Protein AF-0000000071113036 (afdb_homodimer)

InterPro domains:
  IPR012674 Calycin [G3DSA:2.40.128.20] (1-125)
  IPR012674 Calycin [SSF50814] (1-124)
  IPR015231 Protein of unknown function DUF1934 [PF09148] (3-122)

Nearest PDB structures (foldseek):
  1r0u-assembly1_A  TM=8.421E-01  e=6.889E-07  Bacillus subtilis
  5eo2-assembly2_C  TM=5.939E-01  e=3.976E-01  Staphylococcus aureus subsp. aureus Mu50
  4zrb-assembly1_D  TM=5.556E-01  e=7.798E-01  Streptococcus pneumoniae TIGR4
  1tbu-assembly1_D  TM=5.451E-01  e=1.180E+00  Saccharomyces cerevisiae
  5t06-assembly1_C  TM=5.383E-01  e=3.000E+00  Escherichia coli O157:H7

Radius of gyration: 19.65 Å; Cα contacts (8 Å, |Δi|>4): 678; chains: 2; bounding box: 31×57×41 Å

Structure (mmCIF, N/CA/C/O backbone):
data_AF-0000000071113036-model_v1
#
loop_
_entity.id
_entity.type
_entity.pdbx_description
1 polymer 'DUF1934 domain-containing protein'
#
loop_
_atom_site.group_PDB
_atom_site.id
_atom_site.type_symbol
_atom_site.label_atom_id
_atom_site.label_alt_id
_atom_site.label_comp_id
_atom_site.label_asym_id
_atom_site.label_entity_id
_atom_site.label_seq_id
_atom_site.pdbx_PDB_ins_code
_atom_site.Cartn_x
_atom_site.Cartn_y
_atom_site.Cartn_z
_atom_site.occupancy
_atom_site.B_iso_or_equiv
_atom_site.auth_seq_id
_atom_site.auth_comp_id
_atom_site.auth_asym_id
_atom_site.auth_atom_id
_atom_site.pdbx_PDB_model_num
ATOM 1 N N . MET A 1 1 ? -12.711 15.484 21.688 1 96.69 1 MET A N 1
ATOM 2 C CA . MET A 1 1 ? -12.695 16.219 20.438 1 96.69 1 MET A CA 1
ATOM 3 C C . MET A 1 1 ? -12.789 15.258 19.25 1 96.69 1 MET A C 1
ATOM 5 O O . MET A 1 1 ? -12.617 14.047 19.406 1 96.69 1 MET A O 1
ATOM 9 N N . LYS A 1 2 ? -13.164 15.906 18.031 1 98.38 2 LYS A N 1
ATOM 10 C CA . LYS A 1 2 ? -13.289 15.07 16.844 1 98.38 2 LYS A CA 1
ATOM 11 C C . LYS A 1 2 ? -12.383 15.57 15.719 1 98.38 2 LYS A C 1
ATOM 13 O O . LYS A 1 2 ? -12.039 16.75 15.672 1 98.38 2 LYS A O 1
ATOM 18 N N . ILE A 1 3 ? -11.93 14.664 14.93 1 98.5 3 ILE A N 1
ATOM 19 C CA . ILE A 1 3 ? -11.188 14.984 13.719 1 98.5 3 ILE A CA 1
ATOM 20 C C . ILE A 1 3 ? -12 14.57 12.492 1 98.5 3 ILE A C 1
ATOM 22 O O . ILE A 1 3 ? -12.547 13.469 12.445 1 98.5 3 ILE A O 1
ATOM 26 N N . ARG A 1 4 ? -12.086 15.523 11.586 1 98.19 4 ARG A N 1
ATOM 27 C CA . ARG A 1 4 ? -12.727 15.25 10.305 1 98.19 4 ARG A CA 1
ATOM 28 C C . ARG A 1 4 ? -11.711 15.297 9.164 1 98.19 4 ARG A C 1
ATOM 30 O O . ARG A 1 4 ? -10.984 16.281 9.023 1 98.19 4 ARG A O 1
ATOM 37 N N . MET A 1 5 ? -11.625 14.25 8.398 1 97.56 5 MET A N 1
ATOM 38 C CA . MET A 1 5 ? -10.758 14.164 7.223 1 97.56 5 MET A CA 1
ATOM 39 C C . MET A 1 5 ? -11.586 14.008 5.949 1 97.56 5 MET A C 1
ATOM 41 O O . MET A 1 5 ? -12.25 12.992 5.754 1 97.56 5 MET A O 1
ATOM 45 N N . ARG A 1 6 ? -11.484 14.977 5.082 1 97.12 6 ARG A N 1
ATOM 46 C CA . ARG A 1 6 ? -12.148 14.945 3.787 1 97.12 6 ARG A CA 1
ATOM 47 C C . ARG A 1 6 ? -11.141 14.867 2.65 1 97.12 6 ARG A C 1
ATOM 49 O O . ARG A 1 6 ? -10.383 15.812 2.414 1 97.12 6 ARG A O 1
ATOM 56 N N . ASN A 1 7 ? -11.148 13.727 2.027 1 95.88 7 ASN A N 1
ATOM 57 C CA . ASN A 1 7 ? -10.195 13.492 0.944 1 95.88 7 ASN A CA 1
ATOM 58 C C . ASN A 1 7 ? -10.898 13.391 -0.406 1 95.88 7 ASN A C 1
ATOM 60 O O . ASN A 1 7 ? -11.734 12.516 -0.611 1 95.88 7 ASN A O 1
ATOM 64 N N . THR A 1 8 ? -10.664 14.344 -1.271 1 94.94 8 THR A N 1
ATOM 65 C CA . THR A 1 8 ? -11.141 14.281 -2.648 1 94.94 8 THR A CA 1
ATOM 66 C C . THR A 1 8 ? -10.086 13.664 -3.559 1 94.94 8 THR A C 1
ATOM 68 O O . THR A 1 8 ? -8.961 14.164 -3.648 1 94.94 8 THR A O 1
ATOM 71 N N . ILE A 1 9 ? -10.43 12.586 -4.117 1 91.19 9 ILE A N 1
ATOM 72 C CA . ILE A 1 9 ? -9.5 11.82 -4.949 1 91.19 9 ILE A CA 1
ATOM 73 C C . ILE A 1 9 ? -9.914 11.93 -6.414 1 91.19 9 ILE A C 1
ATOM 75 O O . ILE A 1 9 ? -11.055 11.609 -6.773 1 91.19 9 ILE A O 1
ATOM 79 N N . GLN A 1 10 ? -9.055 12.422 -7.199 1 87.62 10 GLN A N 1
ATOM 80 C CA . GLN A 1 10 ? -9.305 12.523 -8.633 1 87.62 10 GLN A CA 1
ATOM 81 C C . GLN A 1 10 ? -8.438 11.539 -9.414 1 87.62 10 GLN A C 1
ATOM 83 O O . GLN A 1 10 ? -7.207 11.586 -9.336 1 87.62 10 GLN A O 1
ATOM 88 N N . PHE A 1 11 ? -9.211 10.656 -10.07 1 78.62 11 PHE A N 1
ATOM 89 C CA . PHE A 1 11 ? -8.594 9.75 -11.031 1 78.62 11 PHE A CA 1
ATOM 90 C C . PHE A 1 11 ? -9.016 10.094 -12.453 1 78.62 11 PHE A C 1
ATOM 92 O O . PHE A 1 11 ? -10.141 9.789 -12.859 1 78.62 11 PHE A O 1
ATOM 99 N N . ASP A 1 12 ? -8.164 10.773 -13.195 1 76.62 12 ASP A N 1
ATOM 100 C CA . ASP A 1 12 ? -8.562 11.211 -14.523 1 76.62 12 ASP A CA 1
ATOM 101 C C . ASP A 1 12 ? -9.898 11.953 -14.484 1 76.62 12 ASP A C 1
ATOM 103 O O . ASP A 1 12 ? -9.992 13.047 -13.914 1 76.62 12 ASP A O 1
ATOM 107 N N . GLU A 1 13 ? -11.055 11.125 -14.984 1 77.62 13 GLU A N 1
ATOM 108 C CA . GLU A 1 13 ? -12.328 11.82 -15.078 1 77.62 13 GLU A CA 1
ATOM 109 C C . GLU A 1 13 ? -13.227 11.5 -13.891 1 77.62 13 GLU A C 1
ATOM 111 O O . GLU A 1 13 ? -14.32 12.062 -13.758 1 77.62 13 GLU A O 1
ATOM 116 N N . GLN A 1 14 ? -12.727 10.656 -13.086 1 80.19 14 GLN A N 1
ATOM 117 C CA . GLN A 1 14 ? -13.562 10.242 -11.969 1 80.19 14 GLN A CA 1
ATOM 118 C C . GLN A 1 14 ? -13.141 10.945 -10.68 1 80.19 14 GLN A C 1
ATOM 120 O O . GLN A 1 14 ? -11.945 11.125 -10.422 1 80.19 14 GLN A O 1
ATOM 125 N N . LEU A 1 15 ? -14.219 11.367 -9.914 1 88 15 LEU A N 1
ATOM 126 C CA . LEU A 1 15 ? -14.008 12.023 -8.625 1 88 15 LEU A CA 1
ATOM 127 C C . LEU A 1 15 ? -14.633 11.219 -7.492 1 88 15 LEU A C 1
ATOM 129 O O . LEU A 1 15 ? -15.773 10.766 -7.605 1 88 15 LEU A O 1
ATOM 133 N N . GLU A 1 16 ? -13.789 10.891 -6.547 1 87.31 16 GLU A N 1
ATOM 134 C CA . GLU A 1 16 ? -14.258 10.227 -5.332 1 87.31 16 GLU A CA 1
ATOM 135 C C . GLU A 1 16 ? -13.969 11.078 -4.094 1 87.31 16 GLU A C 1
ATOM 137 O O . GLU A 1 16 ? -12.914 11.703 -3.994 1 87.31 16 GLU A O 1
ATOM 142 N N . VAL A 1 17 ? -15.023 11.141 -3.211 1 92.88 17 VAL A N 1
ATOM 143 C CA . VAL A 1 17 ? -14.812 11.875 -1.971 1 92.88 17 VAL A CA 1
ATOM 144 C C . VAL A 1 17 ? -14.953 10.93 -0.778 1 92.88 17 VAL A C 1
ATOM 146 O O . VAL A 1 17 ? -15.953 10.219 -0.654 1 92.88 17 VAL A O 1
ATOM 149 N N . ILE A 1 18 ? -13.922 10.906 0.043 1 92.25 18 ILE A N 1
ATOM 150 C CA . ILE A 1 18 ? -13.938 10.141 1.283 1 92.25 18 ILE A CA 1
ATOM 151 C C . ILE A 1 18 ? -14.023 11.086 2.477 1 92.25 18 ILE A C 1
ATOM 153 O O . ILE A 1 18 ? -13.195 11.984 2.625 1 92.25 18 ILE A O 1
ATOM 157 N N . ASP A 1 19 ? -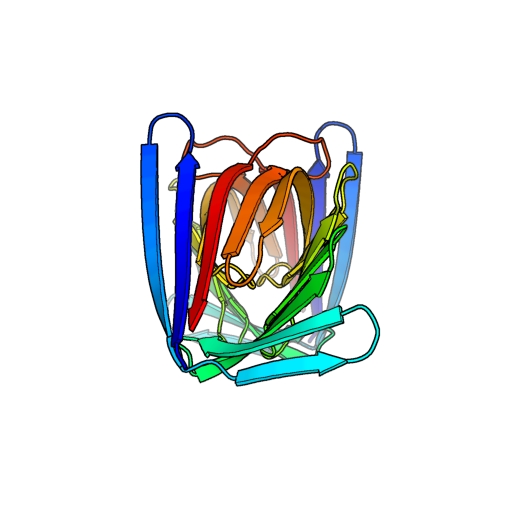15.086 10.914 3.209 1 95.56 19 ASP A N 1
ATOM 158 C CA . ASP A 1 19 ? -15.336 11.75 4.379 1 95.56 19 ASP A CA 1
ATOM 159 C C . ASP A 1 19 ? -15.375 10.906 5.656 1 95.56 19 ASP A C 1
ATOM 161 O O . ASP A 1 19 ? -16.266 10.07 5.816 1 95.56 19 ASP A O 1
ATOM 165 N N . GLN A 1 20 ? -14.391 11.18 6.598 1 96 20 GLN A N 1
ATOM 166 C CA . GLN A 1 20 ? -14.258 10.359 7.797 1 96 20 GLN A CA 1
ATOM 167 C C . GLN A 1 20 ? -14.242 11.219 9.055 1 96 20 GLN A C 1
ATOM 169 O O . GLN A 1 20 ? -13.672 12.312 9.055 1 96 20 GLN A O 1
ATOM 174 N N . LEU A 1 21 ? -14.859 10.711 10.125 1 97.88 21 LEU A N 1
ATOM 175 C CA . LEU A 1 21 ? -14.953 11.398 11.406 1 97.88 21 LEU A CA 1
ATOM 176 C C . LEU A 1 21 ? -14.562 10.477 12.555 1 97.88 21 LEU A C 1
ATOM 178 O O . LEU A 1 21 ? -15.07 9.359 12.656 1 97.88 21 LEU A O 1
ATOM 182 N N . TYR A 1 22 ? -13.609 10.953 13.398 1 98 22 TYR A N 1
ATOM 183 C CA . TYR A 1 22 ? -13.141 10.141 14.516 1 98 22 TYR A CA 1
ATOM 184 C C . TYR A 1 22 ? -12.969 10.992 15.773 1 98 22 TYR A C 1
ATOM 186 O O . TYR A 1 22 ? -12.836 12.211 15.695 1 98 22 TYR A O 1
ATOM 194 N N . ASP A 1 23 ? -13 10.266 16.938 1 98.69 23 ASP A N 1
ATOM 195 C CA . ASP A 1 23 ? -12.469 10.914 18.125 1 98.69 23 ASP A CA 1
ATOM 196 C C . ASP A 1 23 ? -10.969 11.172 18 1 98.69 23 ASP A C 1
ATOM 198 O O . ASP A 1 23 ? -10.242 10.352 17.422 1 98.69 23 ASP A O 1
ATOM 202 N N . VAL A 1 24 ? -10.516 12.359 18.562 1 98.69 24 VAL A N 1
ATOM 203 C CA . VAL A 1 24 ? -9.102 12.672 18.375 1 98.69 24 VAL A CA 1
ATOM 204 C C . VAL A 1 24 ? -8.523 13.25 19.656 1 98.69 24 VAL A C 1
ATOM 206 O O . VAL A 1 24 ? -9.219 13.961 20.391 1 98.69 24 VAL A O 1
ATOM 209 N N . GLU A 1 25 ? -7.328 12.875 19.906 1 98.56 25 GLU A N 1
ATOM 210 C CA . GLU A 1 25 ? -6.5 13.523 20.922 1 98.56 25 GLU A CA 1
ATOM 211 C C . GLU A 1 25 ? -5.504 14.492 20.281 1 98.56 25 GLU A C 1
ATOM 213 O O . GLU A 1 25 ? -4.859 14.164 19.297 1 98.56 25 GLU A O 1
ATOM 218 N N . VAL A 1 26 ? -5.426 15.641 20.922 1 97.81 26 VAL A N 1
ATOM 219 C CA . VAL A 1 26 ? -4.535 16.672 20.406 1 97.81 26 VAL A CA 1
ATOM 220 C C . VAL A 1 26 ? -3.395 16.906 21.391 1 97.81 26 VAL A C 1
ATOM 222 O O . VAL A 1 26 ? -3.627 17.031 22.594 1 97.81 26 VAL A O 1
ATOM 225 N N . HIS A 1 27 ? -2.209 16.891 20.844 1 97.56 27 HIS A N 1
ATOM 226 C CA . HIS A 1 27 ? -1.025 17.156 21.656 1 97.56 27 HIS A CA 1
ATOM 227 C C . HIS A 1 27 ? -0.097 18.156 20.969 1 97.56 27 HIS A C 1
ATOM 229 O O . HIS A 1 27 ? -0.068 18.234 19.734 1 97.56 27 HIS A O 1
ATOM 235 N N . GLU A 1 28 ? 0.546 18.891 21.781 1 95.31 28 GLU A N 1
ATOM 236 C CA . GLU A 1 28 ? 1.621 19.766 21.297 1 95.31 28 GLU A CA 1
ATOM 237 C C . GLU A 1 28 ? 2.951 19.406 21.953 1 95.31 28 GLU A C 1
ATOM 239 O O . GLU A 1 28 ? 3.016 19.203 23.172 1 95.31 28 GLU A O 1
ATOM 244 N N . LYS A 1 29 ? 3.92 19.125 21.125 1 94.56 29 LYS A N 1
ATOM 245 C CA . LYS A 1 29 ? 5.258 18.812 21.609 1 94.56 29 LYS A CA 1
ATOM 246 C C . LYS A 1 29 ? 6.328 19.5 20.781 1 94.56 29 LYS A C 1
ATOM 248 O O . LYS A 1 29 ? 6.531 19.156 19.609 1 94.56 29 LYS A O 1
ATOM 253 N N . GLY A 1 30 ? 7.078 20.422 21.406 1 92.88 30 GLY A N 1
ATOM 254 C CA . GLY A 1 30 ? 8.039 21.203 20.641 1 92.88 30 GLY A CA 1
ATOM 255 C C . GLY A 1 30 ? 7.406 22.016 19.531 1 92.88 30 GLY A C 1
ATOM 256 O O . GLY A 1 30 ? 6.457 22.766 19.781 1 92.88 30 GLY A O 1
ATOM 257 N N . ASP A 1 31 ? 7.969 21.906 18.359 1 93.69 31 ASP A N 1
ATOM 258 C CA . ASP A 1 31 ? 7.492 22.688 17.203 1 93.69 31 ASP A CA 1
ATOM 259 C C . ASP A 1 31 ? 6.453 21.906 16.406 1 93.69 31 ASP A C 1
ATOM 261 O O . ASP A 1 31 ? 6.055 22.312 15.32 1 93.69 31 ASP A O 1
ATOM 265 N N . TYR A 1 32 ? 6.031 20.797 17.078 1 96.44 32 TYR A N 1
ATOM 266 C CA . TYR A 1 32 ? 5.105 19.953 16.328 1 96.44 32 TYR A CA 1
ATOM 267 C C . TYR A 1 32 ? 3.766 19.844 17.031 1 96.44 32 TYR A C 1
ATOM 269 O O . TYR A 1 32 ? 3.707 19.875 18.266 1 96.44 32 TYR A O 1
ATOM 277 N 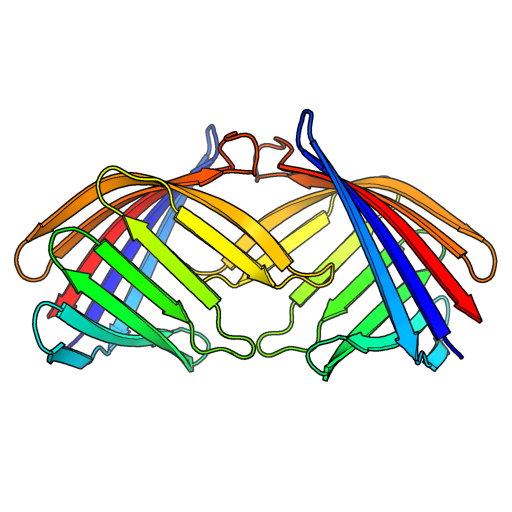N . SER A 1 33 ? 2.709 19.781 16.281 1 97.81 33 SER A N 1
ATOM 278 C CA . SER A 1 33 ? 1.392 19.359 16.75 1 97.81 33 SER A CA 1
ATOM 279 C C . SER A 1 33 ? 1.128 17.891 16.375 1 97.81 33 SER A C 1
ATOM 281 O O . SER A 1 33 ? 1.585 17.422 15.336 1 97.81 33 SER A O 1
ATOM 283 N N . TYR A 1 34 ? 0.36 17.266 17.266 1 98.44 34 TYR A N 1
ATOM 284 C CA . TYR A 1 34 ? 0.041 15.852 17.062 1 98.44 34 TYR A CA 1
ATOM 285 C C . TYR A 1 34 ? -1.463 15.617 17.156 1 98.44 34 TYR A C 1
ATOM 287 O O . TYR A 1 34 ? -2.121 16.109 18.078 1 98.44 34 TYR A O 1
ATOM 295 N N . LEU A 1 35 ? -1.956 15.023 16.188 1 98.56 35 LEU A N 1
ATOM 296 C CA . LEU A 1 35 ? -3.318 14.5 16.203 1 98.56 35 LEU A CA 1
ATOM 297 C C . LEU A 1 35 ? -3.318 12.977 16.25 1 98.56 35 LEU A C 1
ATOM 299 O O . LEU A 1 35 ? -2.789 12.328 15.344 1 98.56 35 LEU A O 1
ATOM 303 N N . LEU A 1 36 ? -3.84 12.398 17.312 1 98.62 36 LEU A N 1
ATOM 304 C CA . LEU A 1 36 ? -3.891 10.945 17.5 1 98.62 36 LEU A CA 1
ATOM 305 C C . LEU A 1 36 ? -5.328 10.445 17.453 1 98.62 36 LEU A C 1
ATOM 307 O O . LEU A 1 36 ? -6.199 10.977 18.141 1 98.62 36 LEU A O 1
ATOM 311 N N . PHE A 1 37 ? -5.594 9.523 16.609 1 98.44 37 PHE A N 1
ATOM 312 C CA . PHE A 1 37 ? -6.922 8.93 16.516 1 98.44 37 PHE A CA 1
ATOM 313 C C . PHE A 1 37 ? -6.84 7.469 16.109 1 98.44 37 PHE A C 1
ATOM 315 O O . PHE A 1 37 ? -5.77 6.98 15.734 1 98.44 37 PHE A O 1
ATOM 322 N N . TYR A 1 38 ? -7.973 6.754 16.25 1 97.75 38 TYR A N 1
ATOM 323 C CA . TYR A 1 38 ? -8.07 5.371 15.797 1 97.75 38 TYR A CA 1
ATOM 324 C C . TYR A 1 38 ? -8.984 5.258 14.578 1 97.75 38 TYR A C 1
ATOM 326 O O . TYR A 1 38 ? -10.109 5.762 14.594 1 97.75 38 TYR A O 1
ATOM 334 N N . ASN A 1 39 ? -8.383 4.664 13.523 1 95.25 39 ASN A N 1
ATOM 335 C CA . ASN A 1 39 ? -9.164 4.582 12.297 1 95.25 39 ASN A CA 1
ATOM 336 C C . ASN A 1 39 ? -10.258 3.52 12.398 1 95.25 39 ASN A C 1
ATOM 338 O O . ASN A 1 39 ? -10.508 2.982 13.484 1 95.25 39 ASN A O 1
ATOM 342 N N . GLU A 1 40 ? -10.945 3.291 11.227 1 91.38 40 GLU A N 1
ATOM 343 C CA . GLU A 1 40 ? -12.078 2.369 11.18 1 91.38 40 GLU A CA 1
ATOM 344 C C . GLU A 1 40 ? -11.656 0.96 11.586 1 91.38 40 GLU A C 1
ATOM 346 O O . GLU A 1 40 ? -12.453 0.207 12.148 1 91.38 40 GLU A O 1
ATOM 351 N N . GLU A 1 41 ? -10.43 0.644 11.344 1 90.81 41 GLU A N 1
ATOM 352 C CA . GLU A 1 41 ? -9.883 -0.673 11.656 1 90.81 41 GLU A CA 1
ATOM 353 C C . GLU A 1 41 ? -9.336 -0.719 13.078 1 90.81 41 GLU A C 1
ATOM 355 O O . GLU A 1 41 ? -8.672 -1.686 13.461 1 90.81 41 GLU A O 1
ATOM 360 N N . LYS A 1 42 ? -9.531 0.278 13.828 1 93.81 42 LYS A N 1
ATOM 361 C CA . LYS A 1 42 ? -9.086 0.414 15.211 1 93.81 42 LYS A CA 1
ATOM 362 C C . LYS A 1 42 ? -7.559 0.431 15.305 1 93.81 42 LYS A C 1
ATOM 364 O O . LYS A 1 42 ? -6.984 -0.072 16.266 1 93.81 42 LYS A O 1
ATOM 369 N N . GLU A 1 43 ? -6.953 0.897 14.281 1 95.62 43 GLU A N 1
ATOM 370 C CA . GLU A 1 43 ? -5.512 1.121 14.297 1 95.62 43 GLU A CA 1
ATOM 371 C C . GLU A 1 43 ? -5.176 2.553 14.703 1 95.62 43 GLU A C 1
ATOM 373 O O . GLU A 1 43 ? -5.863 3.494 14.297 1 95.62 43 GLU A O 1
ATOM 378 N N . LYS A 1 44 ? -4.113 2.627 15.445 1 97.38 44 LYS A N 1
ATOM 379 C CA . LYS A 1 44 ? -3.648 3.953 15.844 1 97.38 44 LYS A CA 1
ATOM 380 C C . LYS A 1 44 ? -3.057 4.703 14.656 1 97.38 44 LYS A C 1
ATOM 382 O O . LYS A 1 44 ? -2.242 4.156 13.914 1 97.38 44 LYS A O 1
ATOM 387 N N . VAL A 1 45 ? -3.482 5.938 14.445 1 97.94 45 VAL A N 1
ATOM 388 C CA . VAL A 1 45 ? -2.928 6.836 13.438 1 97.94 45 VAL A CA 1
ATOM 389 C C . VAL A 1 45 ? -2.479 8.141 14.094 1 97.94 45 VAL A C 1
ATOM 391 O O . VAL A 1 45 ? -3.193 8.695 14.93 1 97.94 45 VAL A O 1
ATOM 394 N N . VAL A 1 46 ? -1.284 8.57 13.75 1 98.5 46 VAL A N 1
ATOM 395 C CA . VAL A 1 46 ? -0.756 9.82 14.289 1 98.5 46 VAL A CA 1
ATOM 396 C C . VAL A 1 46 ? -0.407 10.766 13.141 1 98.5 46 VAL A C 1
ATOM 398 O O . VAL A 1 46 ? 0.287 10.383 12.195 1 98.5 46 VAL A O 1
ATOM 401 N N . ILE A 1 47 ? -0.925 11.93 13.234 1 98.44 47 ILE A N 1
ATOM 402 C CA . ILE A 1 47 ? -0.516 13.023 12.359 1 98.44 47 ILE A CA 1
ATOM 403 C C . ILE A 1 47 ? 0.371 14 13.125 1 98.44 47 ILE A C 1
ATOM 405 O O . ILE A 1 47 ? -0.073 14.617 14.102 1 98.44 47 ILE A O 1
ATOM 409 N N . LYS A 1 48 ? 1.566 14.023 12.75 1 98.31 48 LYS A N 1
ATOM 410 C CA . LYS A 1 48 ? 2.537 14.984 13.266 1 98.31 48 LYS A CA 1
ATOM 411 C C . LYS A 1 48 ? 2.785 16.109 12.258 1 98.31 48 LYS A C 1
ATOM 413 O O . LYS A 1 48 ? 3.111 15.844 11.094 1 98.31 48 LYS A O 1
ATOM 418 N N . PHE A 1 49 ? 2.613 17.391 12.734 1 98.31 49 PHE A N 1
ATOM 419 C CA . PHE A 1 49 ? 2.734 18.406 11.695 1 98.31 49 PHE A CA 1
ATOM 420 C C . PHE A 1 49 ? 3.176 19.734 12.289 1 98.31 49 PHE A C 1
ATOM 422 O O . PHE A 1 49 ? 3.072 19.953 13.5 1 98.31 49 PHE A O 1
ATOM 429 N N . HIS A 1 50 ? 3.771 20.5 11.5 1 97.25 50 HIS A N 1
ATOM 430 C CA . HIS A 1 50 ? 4.008 21.922 11.688 1 97.25 50 HIS A CA 1
ATOM 431 C C . HIS A 1 50 ? 3.861 22.688 10.367 1 97.25 50 HIS A C 1
ATOM 433 O O . HIS A 1 50 ? 3.201 22.203 9.445 1 97.25 50 HIS A O 1
ATOM 439 N N . GLY A 1 51 ? 4.367 23.812 10.242 1 96.12 51 GLY A N 1
ATOM 440 C CA . GLY A 1 51 ? 4.066 24.688 9.117 1 96.12 51 GLY A CA 1
ATOM 441 C C . GLY A 1 51 ? 4.703 24.219 7.82 1 96.12 51 GLY A C 1
ATOM 442 O O . GLY A 1 51 ? 4.316 24.672 6.738 1 96.12 51 GLY A O 1
ATOM 443 N N . GLN A 1 52 ? 5.629 23.25 7.875 1 96.88 52 GLN A N 1
ATOM 444 C CA . GLN A 1 52 ? 6.398 22.922 6.68 1 96.88 52 GLN A CA 1
ATOM 445 C C . GLN A 1 52 ? 6.25 21.453 6.309 1 96.88 52 GLN A C 1
ATOM 447 O O . GLN A 1 52 ? 6.668 21.031 5.227 1 96.88 52 GLN A O 1
ATOM 452 N N . GLU A 1 53 ? 5.672 20.688 7.254 1 97.56 53 GLU A N 1
ATOM 453 C CA . GLU A 1 53 ? 5.652 19.25 7.035 1 97.56 53 GLU A CA 1
ATOM 454 C C . GLU A 1 53 ? 4.488 18.594 7.773 1 97.56 53 GLU A C 1
ATOM 456 O O . GLU A 1 53 ? 4.066 19.078 8.828 1 97.56 53 GLU A O 1
ATOM 461 N N . LEU A 1 54 ? 3.971 17.625 7.184 1 98.31 54 LEU A N 1
ATOM 462 C CA . LEU A 1 54 ? 2.99 16.734 7.801 1 98.31 54 LEU A CA 1
ATOM 463 C C . LEU A 1 54 ? 3.393 15.281 7.629 1 98.31 54 LEU A C 1
ATOM 465 O O . LEU A 1 54 ? 3.693 14.844 6.516 1 98.31 54 LEU A O 1
ATOM 469 N N . VAL A 1 55 ? 3.529 14.555 8.727 1 98.44 55 VAL A N 1
ATOM 470 C CA . VAL A 1 55 ? 3.838 13.133 8.719 1 98.44 55 VAL A CA 1
ATOM 471 C C . VAL A 1 55 ? 2.652 12.344 9.266 1 98.44 55 VAL A C 1
ATOM 473 O O . VAL A 1 55 ? 2.176 12.609 10.375 1 98.44 55 VAL A O 1
ATOM 476 N N . MET A 1 56 ? 2.205 11.5 8.453 1 98.38 56 MET A N 1
ATOM 477 C CA . MET A 1 56 ? 1.12 10.625 8.883 1 98.38 56 MET A CA 1
ATOM 478 C C . MET A 1 56 ? 1.618 9.195 9.055 1 98.38 56 MET A C 1
ATOM 480 O O . MET A 1 56 ? 2.16 8.602 8.125 1 98.38 56 MET A O 1
ATOM 484 N N . SER A 1 57 ? 1.39 8.656 10.25 1 97.88 57 SER A N 1
ATOM 485 C CA . SER A 1 57 ? 1.832 7.297 10.562 1 97.88 57 SER A CA 1
ATOM 486 C C . SER A 1 57 ? 0.654 6.406 10.945 1 97.88 57 SER A C 1
ATOM 488 O O . SER A 1 57 ? -0.169 6.781 11.781 1 97.88 57 SER A O 1
ATOM 490 N N . ARG A 1 58 ? 0.545 5.355 10.227 1 97.06 58 ARG A N 1
ATOM 491 C CA . ARG A 1 58 ? -0.405 4.301 10.562 1 97.06 58 ARG A CA 1
ATOM 492 C C . ARG A 1 58 ? 0.283 3.166 11.312 1 97.06 58 ARG A C 1
ATOM 494 O O . ARG A 1 58 ? 1.172 2.506 10.773 1 97.06 58 ARG A O 1
ATOM 501 N N . PHE A 1 59 ? -0.116 2.973 12.594 1 96.06 59 PHE A N 1
ATOM 502 C CA . PHE A 1 59 ? 0.55 1.981 13.43 1 96.06 59 PHE A CA 1
ATOM 503 C C . PHE A 1 59 ? -0.131 0.624 13.305 1 96.06 59 PHE A C 1
ATOM 505 O O . PHE A 1 59 ? -0.689 0.112 14.281 1 96.06 59 PHE A O 1
ATOM 512 N N . SER A 1 60 ? -0.069 0.154 12.133 1 92.44 60 SER A N 1
ATOM 513 C CA . SER A 1 60 ? -0.396 -1.235 11.836 1 92.44 60 SER A CA 1
ATOM 514 C C . SER A 1 60 ? 0.845 -2.121 11.891 1 92.44 60 SER A C 1
ATOM 516 O O . SER A 1 60 ? 1.886 -1.708 12.406 1 92.44 60 SER A O 1
ATOM 518 N N . ASN A 1 61 ? 0.597 -3.42 11.547 1 89.44 61 ASN A N 1
ATOM 519 C CA . ASN A 1 61 ? 1.738 -4.32 11.43 1 89.44 61 ASN A CA 1
ATOM 520 C C . ASN A 1 61 ? 1.903 -4.844 10.008 1 89.44 61 ASN A C 1
ATOM 522 O O . ASN A 1 61 ? 1.21 -5.781 9.602 1 89.44 61 ASN A O 1
ATOM 526 N N . PRO A 1 62 ? 2.824 -4.25 9.242 1 89.81 62 PRO A N 1
ATOM 527 C CA . PRO A 1 62 ? 3.846 -3.273 9.617 1 89.81 62 PRO A CA 1
ATOM 528 C C . PRO A 1 62 ? 3.314 -1.843 9.641 1 89.81 62 PRO A C 1
ATOM 530 O O . PRO A 1 62 ? 2.277 -1.557 9.039 1 89.81 62 PRO A O 1
ATOM 533 N N . LYS A 1 63 ? 4.078 -1.05 10.312 1 93.19 63 LYS A N 1
ATOM 534 C CA . LYS A 1 63 ? 3.824 0.388 10.312 1 93.19 63 LYS A CA 1
ATOM 535 C C . LYS A 1 63 ? 4.039 0.987 8.922 1 93.19 63 LYS A C 1
ATOM 537 O O . LYS A 1 63 ? 4.977 0.614 8.219 1 93.19 63 LYS A O 1
ATOM 542 N N . THR A 1 64 ? 3.158 1.941 8.547 1 95.56 64 THR A N 1
ATOM 543 C CA . THR A 1 64 ? 3.359 2.682 7.305 1 95.56 64 THR A CA 1
ATOM 544 C C . THR A 1 64 ? 3.393 4.184 7.57 1 95.56 64 THR A C 1
ATOM 546 O O . THR A 1 64 ? 2.73 4.672 8.492 1 95.56 64 THR A O 1
ATOM 549 N N . ILE A 1 65 ? 4.211 4.871 6.734 1 97.31 65 ILE A N 1
ATOM 550 C CA . ILE A 1 65 ? 4.426 6.297 6.949 1 97.31 65 ILE A CA 1
ATOM 551 C C . ILE A 1 65 ? 4.328 7.043 5.621 1 97.31 65 ILE A C 1
ATOM 553 O O . ILE A 1 65 ? 4.855 6.582 4.605 1 97.31 65 ILE A O 1
ATOM 557 N N . MET A 1 66 ? 3.598 8.172 5.633 1 97.75 66 MET A N 1
ATOM 558 C CA . MET A 1 66 ? 3.586 9.125 4.531 1 97.75 66 MET A CA 1
ATOM 559 C C . MET A 1 66 ? 3.992 10.516 5.012 1 97.75 66 MET A C 1
ATOM 561 O O . MET A 1 66 ? 3.441 11.023 5.988 1 97.75 66 MET A O 1
ATOM 565 N N . ARG A 1 67 ? 4.938 11.039 4.281 1 98.06 67 ARG A N 1
ATOM 566 C CA . ARG A 1 67 ? 5.457 12.359 4.633 1 98.06 67 ARG A CA 1
ATOM 567 C C . ARG A 1 67 ? 5.156 13.375 3.541 1 98.06 67 ARG A C 1
ATOM 569 O O . ARG A 1 67 ? 5.406 13.125 2.361 1 98.06 67 ARG A O 1
ATOM 576 N N . PHE A 1 68 ? 4.609 14.461 3.955 1 98.38 68 PHE A N 1
ATOM 577 C CA . PHE A 1 68 ? 4.27 15.555 3.047 1 98.38 68 PHE A CA 1
ATOM 578 C C . PHE A 1 68 ? 5.086 16.797 3.363 1 98.38 68 PHE A C 1
ATOM 580 O O . PHE A 1 68 ? 5.02 17.328 4.477 1 98.38 68 PHE A O 1
ATOM 587 N N . LEU A 1 69 ? 5.879 17.172 2.436 1 97.94 69 LEU A N 1
ATOM 588 C CA . LEU A 1 69 ? 6.777 18.312 2.617 1 97.94 69 LEU A CA 1
ATOM 589 C C . LEU A 1 69 ? 6.363 19.469 1.73 1 97.94 69 LEU A C 1
ATOM 591 O O . LEU A 1 69 ? 6.098 19.297 0.54 1 97.94 69 LEU A O 1
ATOM 595 N N . LYS A 1 70 ? 6.473 20.578 2.482 1 92.56 70 LYS A N 1
ATOM 596 C CA . LYS A 1 70 ? 6.242 21.797 1.705 1 92.56 70 LYS A CA 1
ATOM 597 C C . LYS A 1 70 ? 7.355 22.016 0.683 1 92.56 70 LYS A C 1
ATOM 599 O O . LYS A 1 70 ? 8.539 21.984 1.029 1 92.56 70 LYS A O 1
ATOM 604 N N . ASP A 1 71 ? 7.211 21.953 -0.617 1 88.25 71 ASP A N 1
ATOM 605 C CA . ASP A 1 71 ? 8.109 22.375 -1.685 1 88.25 71 ASP A CA 1
ATOM 606 C C . ASP A 1 71 ? 9.094 21.266 -2.053 1 88.25 71 ASP A C 1
ATOM 608 O O . ASP A 1 71 ? 10.148 21.531 -2.627 1 88.25 71 ASP A O 1
ATOM 612 N N . SER A 1 72 ? 8.906 20.062 -1.524 1 94.5 72 SER A N 1
ATOM 613 C CA . SER A 1 72 ? 9.781 18.953 -1.884 1 94.5 72 SER A CA 1
ATOM 614 C C . SER A 1 72 ? 8.992 17.656 -2 1 94.5 72 SER A C 1
ATOM 616 O O . SER A 1 72 ? 7.922 17.516 -1.398 1 94.5 72 SER A O 1
ATOM 618 N N . ASP A 1 73 ? 9.602 16.766 -2.787 1 95.88 73 ASP A N 1
ATOM 619 C CA . ASP A 1 73 ? 9.031 15.422 -2.891 1 95.88 73 ASP A CA 1
ATOM 620 C C . ASP A 1 73 ? 9.508 14.531 -1.747 1 95.88 73 ASP A C 1
ATOM 622 O O . ASP A 1 73 ? 10.547 14.797 -1.142 1 95.88 73 ASP A O 1
ATOM 626 N N . SER A 1 74 ? 8.695 13.594 -1.393 1 96.56 74 SER A N 1
ATOM 627 C CA . SER A 1 74 ? 9.078 12.555 -0.446 1 96.56 74 SER A CA 1
ATOM 628 C C . SER A 1 74 ? 8.766 11.164 -0.991 1 96.56 74 SER A C 1
ATOM 630 O O . SER A 1 74 ? 8.172 11.031 -2.062 1 96.56 74 SER A O 1
ATOM 632 N N . LEU A 1 75 ? 9.305 10.141 -0.28 1 94.19 75 LEU A N 1
ATOM 633 C CA . LEU A 1 75 ? 9.062 8.758 -0.667 1 94.19 75 LEU A CA 1
ATOM 634 C C . LEU A 1 75 ? 8.203 8.047 0.374 1 94.19 75 LEU A C 1
ATOM 636 O O . LEU A 1 75 ? 8.359 8.281 1.575 1 94.19 75 LEU A O 1
ATOM 640 N N . ALA A 1 76 ? 7.285 7.285 -0.13 1 94.12 76 ALA A N 1
ATOM 641 C CA . ALA A 1 76 ? 6.52 6.383 0.723 1 94.12 76 ALA A CA 1
ATOM 642 C C . ALA A 1 76 ? 6.73 4.93 0.308 1 94.12 76 ALA A C 1
ATOM 644 O O . ALA A 1 76 ? 6.793 4.621 -0.884 1 94.12 76 ALA A O 1
ATOM 645 N N . TYR A 1 77 ? 6.859 4.074 1.32 1 92.44 77 TYR A N 1
ATOM 646 C CA . TYR A 1 77 ? 6.984 2.637 1.104 1 92.44 77 TYR A CA 1
ATOM 647 C C . TYR A 1 77 ? 5.773 1.896 1.661 1 92.44 77 TYR A C 1
ATOM 649 O O . TYR A 1 77 ? 5.508 1.945 2.863 1 92.44 77 TYR A O 1
ATOM 657 N N . ILE A 1 78 ? 5.094 1.25 0.779 1 92.31 78 ILE A N 1
ATOM 658 C CA . ILE A 1 78 ? 3.865 0.564 1.168 1 92.31 78 ILE A CA 1
ATOM 659 C C . ILE A 1 78 ? 4.035 -0.942 0.992 1 92.31 78 ILE A C 1
ATOM 661 O O . ILE A 1 78 ? 4.371 -1.412 -0.098 1 92.31 78 ILE A O 1
ATOM 665 N N . PRO A 1 79 ? 3.775 -1.659 2.074 1 93 79 PRO A N 1
ATOM 666 C CA . PRO A 1 79 ? 3.912 -3.113 1.957 1 93 79 PRO A CA 1
ATOM 667 C C . PRO A 1 79 ? 2.795 -3.746 1.132 1 93 79 PRO A C 1
ATOM 669 O O . PRO A 1 79 ? 1.621 -3.41 1.314 1 93 79 PRO A O 1
ATOM 672 N N . THR A 1 80 ? 3.094 -4.578 0.193 1 91.94 80 THR A N 1
ATOM 673 C CA . THR A 1 80 ? 2.176 -5.391 -0.598 1 91.94 80 THR A CA 1
ATOM 674 C C . THR A 1 80 ? 2.564 -6.863 -0.537 1 91.94 80 THR A C 1
ATOM 676 O O . THR A 1 80 ? 3.635 -7.207 -0.031 1 91.94 80 THR A O 1
ATOM 679 N N . PRO A 1 81 ? 1.794 -7.77 -0.97 1 92.31 81 PRO A N 1
ATOM 680 C CA . PRO A 1 81 ? 2.193 -9.18 -1.011 1 92.31 81 PRO A CA 1
ATOM 681 C C . PRO A 1 81 ? 3.473 -9.406 -1.812 1 92.31 81 PRO A C 1
ATOM 683 O O . PRO A 1 81 ? 4.219 -10.352 -1.54 1 92.31 81 PRO A O 1
ATOM 686 N N . MET A 1 82 ? 3.738 -8.516 -2.732 1 86.19 82 MET A N 1
ATOM 687 C CA . MET A 1 82 ? 4.914 -8.648 -3.586 1 86.19 82 MET A CA 1
ATOM 688 C C . MET A 1 82 ? 6.121 -7.945 -2.965 1 86.19 82 MET A C 1
ATOM 690 O O . MET A 1 82 ? 7.215 -7.973 -3.525 1 86.19 82 MET A O 1
ATOM 694 N N . GLY A 1 83 ? 5.887 -7.348 -1.866 1 84.75 83 GLY A N 1
ATOM 695 C CA . GLY A 1 83 ? 6.949 -6.598 -1.213 1 84.75 83 GLY A CA 1
ATOM 696 C C . GLY A 1 83 ? 6.617 -5.129 -1.025 1 84.75 83 GLY A C 1
ATOM 697 O O . GLY A 1 83 ? 5.445 -4.742 -1.072 1 84.75 83 GLY A O 1
ATOM 698 N N . MET A 1 84 ? 7.773 -4.391 -0.861 1 85.44 84 MET A N 1
ATOM 699 C CA . MET A 1 84 ? 7.598 -2.959 -0.622 1 85.44 84 MET A CA 1
ATOM 700 C C . MET A 1 84 ? 7.383 -2.211 -1.933 1 85.44 84 MET A C 1
ATOM 702 O O . MET A 1 84 ? 8.172 -2.348 -2.869 1 85.44 84 MET A O 1
ATOM 706 N N . GLN A 1 85 ? 6.293 -1.53 -1.975 1 86.31 85 GLN A N 1
ATOM 707 C CA . GLN A 1 85 ? 6.039 -0.642 -3.104 1 86.31 85 GLN A CA 1
ATOM 708 C C . GLN A 1 85 ? 6.445 0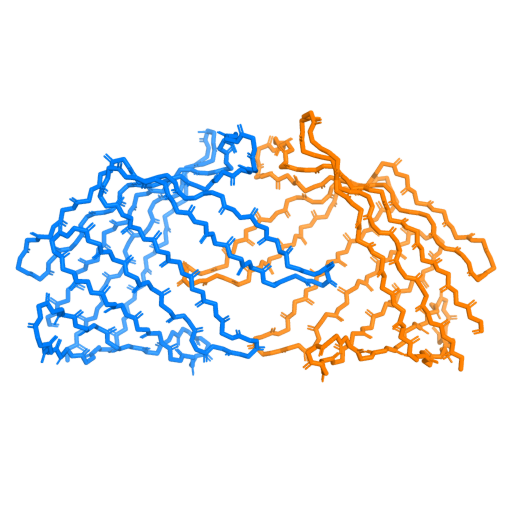.792 -2.777 1 86.31 85 GLN A C 1
ATOM 710 O O . GLN A 1 85 ? 6.062 1.327 -1.733 1 86.31 85 GLN A O 1
ATOM 715 N N . GLU A 1 86 ? 7.152 1.387 -3.762 1 87.69 86 GLU A N 1
ATOM 716 C CA . GLU A 1 86 ? 7.645 2.744 -3.547 1 87.69 86 GLU A CA 1
ATOM 717 C C . GLU A 1 86 ? 6.809 3.762 -4.32 1 87.69 86 GLU A C 1
ATOM 719 O O . GLU A 1 86 ? 6.543 3.58 -5.508 1 87.69 86 GLU A O 1
ATOM 724 N N . PHE A 1 87 ? 6.465 4.879 -3.623 1 90 87 PHE A N 1
ATOM 725 C CA . PHE A 1 87 ? 5.75 6 -4.223 1 90 87 PHE A CA 1
ATOM 726 C C . PHE A 1 87 ? 6.504 7.305 -4 1 90 87 PHE A C 1
ATOM 728 O O . PHE A 1 87 ? 7.09 7.516 -2.934 1 90 87 PHE A O 1
ATOM 735 N N . ILE A 1 88 ? 6.418 8.102 -5.02 1 92.56 88 ILE A N 1
ATOM 736 C CA . ILE A 1 88 ? 6.797 9.5 -4.832 1 92.56 88 ILE A CA 1
ATOM 737 C C . ILE A 1 88 ? 5.574 10.312 -4.414 1 92.56 88 ILE A C 1
ATOM 739 O O . ILE A 1 88 ? 4.496 10.172 -5 1 92.56 88 ILE A O 1
ATOM 743 N N . ILE A 1 89 ? 5.734 11.062 -3.404 1 96.06 89 ILE A N 1
ATOM 744 C CA . ILE A 1 89 ? 4.684 11.977 -2.969 1 96.06 89 ILE A CA 1
ATOM 745 C C . ILE A 1 89 ? 5.059 13.414 -3.35 1 96.06 89 ILE A C 1
ATOM 747 O O . ILE A 1 89 ? 6.055 13.945 -2.863 1 96.06 89 ILE A O 1
ATOM 751 N N . GLN A 1 90 ? 4.281 13.961 -4.207 1 96.31 90 GLN A N 1
ATOM 752 C CA . GLN A 1 90 ? 4.469 15.359 -4.582 1 96.31 90 GLN A CA 1
ATOM 753 C C . GLN A 1 90 ? 3.385 16.234 -3.973 1 96.31 90 GLN A C 1
ATOM 755 O O . GLN A 1 90 ? 2.205 16.109 -4.305 1 96.31 90 GLN A O 1
ATOM 760 N N . THR A 1 91 ? 3.807 17.109 -3.088 1 97.19 91 THR A N 1
ATOM 761 C CA . THR A 1 91 ? 2.881 18.016 -2.422 1 97.19 91 THR A CA 1
ATOM 762 C C . THR A 1 91 ? 2.822 19.359 -3.146 1 97.19 91 THR A C 1
ATOM 764 O O . THR A 1 91 ? 3.834 20.047 -3.26 1 97.19 91 THR A O 1
ATOM 767 N N . SER A 1 92 ? 1.676 19.75 -3.621 1 96.94 92 SER A N 1
ATOM 768 C CA . SER A 1 92 ? 1.563 21 -4.379 1 96.94 92 SER A CA 1
ATOM 769 C C . SER A 1 92 ? 1.01 22.125 -3.51 1 96.94 92 SER A C 1
ATOM 771 O O . SER A 1 92 ? 1.168 23.297 -3.838 1 96.94 92 SER A O 1
ATOM 773 N N . HIS A 1 93 ? 0.281 21.781 -2.48 1 97.88 93 HIS A N 1
ATOM 774 C CA . HIS A 1 93 ? -0.286 22.766 -1.562 1 97.88 93 HIS A CA 1
ATOM 775 C C . HIS A 1 93 ? -0.325 22.234 -0.136 1 97.88 93 HIS A C 1
ATOM 777 O O . HIS A 1 93 ? -0.715 21.078 0.087 1 97.88 93 HIS A O 1
ATOM 783 N N . TYR A 1 94 ? 0.189 22.938 0.774 1 98.19 94 TYR A N 1
ATOM 784 C CA . TYR A 1 94 ? 0.16 22.625 2.197 1 98.19 94 TYR A CA 1
ATOM 785 C C . TYR A 1 94 ? 0.011 23.891 3.037 1 98.19 94 TYR A C 1
ATOM 787 O O . TYR A 1 94 ? 0.869 24.766 3 1 98.19 94 TYR A O 1
ATOM 795 N N . GLN A 1 95 ? -1.068 23.922 3.793 1 97.94 95 GLN A N 1
ATOM 796 C CA . GLN A 1 95 ? -1.337 25.078 4.629 1 97.94 95 GLN A CA 1
ATOM 797 C C . GLN A 1 95 ? -1.971 24.672 5.957 1 97.94 95 GLN A C 1
ATOM 799 O O . GLN A 1 95 ? -2.887 23.844 5.984 1 97.94 95 GLN A O 1
ATOM 804 N N . VAL A 1 96 ? -1.429 25.188 7.055 1 96.88 96 VAL A N 1
ATOM 805 C CA . VAL A 1 96 ? -1.97 24.984 8.398 1 96.88 96 VAL A CA 1
ATOM 806 C C . VAL A 1 96 ? -2.562 26.281 8.922 1 96.88 96 VAL A C 1
ATOM 808 O O . VAL A 1 96 ? -1.882 27.312 8.953 1 96.88 96 VAL A O 1
ATOM 811 N N . ASP A 1 97 ? -3.76 26.25 9.297 1 94 97 ASP A N 1
ATOM 812 C CA . ASP A 1 97 ? -4.43 27.422 9.875 1 94 97 ASP A CA 1
ATOM 813 C C . ASP A 1 97 ? -5.281 27.016 11.078 1 94 97 ASP A C 1
ATOM 815 O O . ASP A 1 97 ? -6.438 26.625 10.922 1 94 97 ASP A O 1
ATOM 819 N N . ARG A 1 98 ? -4.812 27.219 12.352 1 88.62 98 ARG A N 1
ATOM 820 C CA . ARG A 1 98 ? -5.523 26.906 13.586 1 88.62 98 ARG A CA 1
ATOM 821 C C . ARG A 1 98 ? -5.898 25.438 13.648 1 88.62 98 ARG A C 1
ATOM 823 O O . ARG A 1 98 ? -5.023 24.562 13.648 1 88.62 98 ARG A O 1
ATOM 830 N N . GLN A 1 99 ? -7.109 25.062 13.484 1 96.25 99 GLN A N 1
ATOM 831 C CA . GLN A 1 99 ? -7.598 23.688 13.602 1 96.25 99 GLN A CA 1
ATOM 832 C C . GLN A 1 99 ? -8.016 23.141 12.234 1 96.25 99 GLN A C 1
ATOM 834 O O . GLN A 1 99 ? -9.031 22.453 12.117 1 96.25 99 GLN A O 1
ATOM 839 N N . LYS A 1 100 ? -7.199 23.609 11.234 1 97.94 100 LYS A N 1
ATOM 840 C CA . LYS A 1 100 ? -7.469 23.188 9.867 1 97.94 100 LYS A CA 1
ATOM 841 C C . LYS A 1 100 ? -6.172 22.984 9.086 1 97.94 100 LYS A C 1
ATOM 843 O O . LYS A 1 100 ? -5.25 23.797 9.188 1 97.94 100 LYS A O 1
ATOM 848 N N . ILE A 1 101 ? -6.086 21.891 8.336 1 98.25 101 ILE A N 1
ATOM 849 C CA . ILE A 1 101 ? -4.98 21.625 7.422 1 98.25 101 ILE A CA 1
ATOM 850 C C . ILE A 1 101 ? -5.52 21.359 6.016 1 98.25 101 ILE A C 1
ATOM 852 O O . ILE A 1 101 ? -6.484 20.609 5.844 1 98.25 101 ILE A O 1
ATOM 856 N N . GLU A 1 102 ? -4.98 22.062 5.055 1 98.38 102 GLU A N 1
ATOM 857 C CA . GLU A 1 102 ? -5.227 21.781 3.643 1 98.38 102 GLU A CA 1
ATOM 858 C C . GLU A 1 102 ? -3.996 21.172 2.973 1 98.38 102 GLU A C 1
ATOM 860 O O . GLU A 1 102 ? -2.889 21.703 3.109 1 98.38 102 GLU A O 1
ATOM 865 N N . LEU A 1 103 ? -4.207 20.078 2.273 1 98.12 103 LEU A N 1
ATOM 866 C CA . LEU A 1 103 ? -3.111 19.328 1.66 1 98.12 103 LEU A CA 1
ATOM 867 C C . LEU A 1 103 ? -3.5 18.844 0.271 1 98.12 103 LEU A C 1
ATOM 869 O O . LEU A 1 103 ? -4.445 18.062 0.127 1 98.12 103 LEU A O 1
ATOM 873 N N . ASP A 1 104 ? -2.875 19.391 -0.825 1 97.31 104 ASP A N 1
ATOM 874 C CA . ASP A 1 104 ? -2.959 18.859 -2.184 1 97.31 104 ASP A CA 1
ATOM 875 C C . ASP A 1 104 ? -1.698 18.078 -2.545 1 97.31 104 ASP A C 1
ATOM 877 O O . ASP A 1 104 ? -0.583 18.578 -2.377 1 97.31 104 ASP A O 1
ATOM 881 N N . TYR A 1 105 ? -1.892 16.844 -3.002 1 96.25 105 TYR A N 1
ATOM 882 C CA . TYR A 1 105 ? -0.718 16.047 -3.316 1 96.25 105 TYR A CA 1
ATOM 883 C C . TYR A 1 105 ? -1.034 15.016 -4.398 1 96.25 105 TYR A C 1
ATOM 885 O O . TYR A 1 105 ? -2.203 14.773 -4.707 1 96.25 105 TYR A O 1
ATOM 893 N N . GLN A 1 106 ? 0.061 14.492 -4.957 1 92.69 106 GLN A N 1
ATOM 894 C CA . GLN A 1 106 ? -0.02 13.383 -5.91 1 92.69 106 GLN A CA 1
ATOM 895 C C . GLN A 1 106 ? 0.839 12.203 -5.461 1 92.69 106 GLN A C 1
ATOM 897 O O . GLN A 1 106 ? 1.938 12.398 -4.938 1 92.69 106 GLN A O 1
ATOM 902 N N . LEU A 1 107 ? 0.261 11.023 -5.66 1 91.38 107 LEU A N 1
ATOM 903 C CA . LEU A 1 107 ? 1.082 9.82 -5.613 1 91.38 107 LEU A CA 1
ATOM 904 C C . LEU A 1 107 ? 1.586 9.453 -7.004 1 91.38 107 LEU A C 1
ATOM 906 O O . LEU A 1 107 ? 0.799 9.359 -7.949 1 91.38 107 LEU A O 1
ATOM 910 N N . GLN A 1 108 ? 2.924 9.297 -7.008 1 89.31 108 GLN A N 1
ATOM 911 C CA . GLN A 1 108 ? 3.541 9.023 -8.305 1 89.31 108 GLN A CA 1
ATOM 912 C C . GLN A 1 108 ? 4.406 7.77 -8.242 1 89.31 108 GLN A C 1
ATOM 914 O O . GLN A 1 108 ? 4.863 7.375 -7.164 1 89.31 108 GLN A O 1
ATOM 919 N N . ASN A 1 109 ? 4.562 7.219 -9.422 1 83.12 109 ASN A N 1
ATOM 920 C CA . ASN A 1 109 ? 5.562 6.156 -9.492 1 83.12 109 ASN A CA 1
ATOM 921 C C . ASN A 1 109 ? 6.98 6.719 -9.484 1 83.12 109 ASN A C 1
ATOM 923 O O . ASN A 1 109 ? 7.172 7.93 -9.359 1 83.12 109 ASN A O 1
ATOM 927 N N . GLN A 1 110 ? 7.961 5.852 -9.578 1 79.25 110 GLN A N 1
ATOM 928 C CA . GLN A 1 110 ? 9.359 6.238 -9.445 1 79.25 110 GLN A CA 1
ATOM 929 C C . GLN A 1 110 ? 9.781 7.176 -10.578 1 79.25 110 GLN A C 1
ATOM 931 O O . GLN A 1 110 ? 10.766 7.906 -10.445 1 79.25 110 GLN A O 1
ATOM 936 N N . GLU A 1 111 ? 9 7.227 -11.695 1 77.44 111 GLU A N 1
ATOM 937 C CA . GLU A 1 111 ? 9.328 8.07 -12.836 1 77.44 111 GLU A CA 1
ATOM 938 C C . GLU A 1 111 ? 8.602 9.406 -12.758 1 77.44 111 GLU A C 1
ATOM 940 O O . GLU A 1 111 ? 8.758 10.258 -13.641 1 77.44 111 GLU A O 1
ATOM 945 N N . GLY A 1 112 ? 7.734 9.5 -11.836 1 78.31 112 GLY A N 1
ATOM 946 C CA . GLY A 1 112 ? 7.047 10.773 -11.641 1 78.31 112 GLY A CA 1
ATOM 947 C C . GLY A 1 112 ? 5.676 10.805 -12.289 1 78.31 112 GLY A C 1
ATOM 948 O O . GLY A 1 112 ? 5.051 11.867 -12.375 1 78.31 112 GLY A O 1
ATOM 949 N N . HIS A 1 113 ? 5.25 9.727 -12.797 1 80.06 113 HIS A N 1
ATOM 950 C CA . HIS A 1 113 ? 3.902 9.688 -13.352 1 80.06 113 HIS A CA 1
ATOM 951 C C . HIS A 1 113 ? 2.854 9.562 -12.25 1 80.06 113 HIS A C 1
ATOM 953 O O . HIS A 1 113 ? 2.932 8.656 -11.414 1 80.06 113 HIS A O 1
ATOM 959 N N . PRO A 1 114 ? 1.908 10.484 -12.328 1 82.31 114 PRO A N 1
ATOM 960 C CA . PRO A 1 114 ? 0.922 10.484 -11.25 1 82.31 114 PRO A CA 1
ATOM 961 C C . PRO A 1 114 ? -0.028 9.297 -11.305 1 82.31 114 PRO A C 1
ATOM 963 O O . PRO A 1 114 ? -0.423 8.867 -12.398 1 82.31 114 PRO A O 1
ATOM 966 N N . PHE A 1 115 ? -0.282 8.828 -10.203 1 80.25 115 PHE A N 1
ATOM 967 C CA . PHE A 1 115 ? -1.265 7.773 -9.977 1 80.25 115 PHE A CA 1
ATOM 968 C C . PHE A 1 115 ? -2.639 8.367 -9.695 1 80.25 115 PHE A C 1
ATOM 970 O O . PHE A 1 115 ? -3.641 7.926 -10.266 1 80.25 115 PHE A O 1
ATOM 977 N N . ALA A 1 116 ? -2.633 9.273 -8.883 1 85.25 116 ALA A N 1
ATOM 978 C CA . ALA A 1 116 ? -3.842 9.969 -8.445 1 85.25 116 ALA A CA 1
ATOM 979 C C . ALA A 1 116 ? -3.506 11.32 -7.832 1 85.25 116 ALA A C 1
ATOM 981 O O . ALA A 1 116 ? -2.381 11.539 -7.375 1 85.25 116 ALA A O 1
ATOM 982 N N . SER A 1 117 ? -4.508 12.203 -7.961 1 91.12 117 SER A N 1
ATOM 983 C CA . SER A 1 117 ? -4.402 13.492 -7.293 1 91.12 117 SER A CA 1
ATOM 984 C C . SER A 1 117 ? -5.359 13.586 -6.105 1 91.12 117 SER A C 1
ATOM 986 O O . SER A 1 117 ? -6.516 13.164 -6.203 1 91.12 117 SER A O 1
ATOM 988 N N . TYR A 1 118 ? -4.828 14.141 -5.07 1 94.19 118 TYR A N 1
ATOM 989 C CA . TYR A 1 118 ? -5.586 14.172 -3.826 1 94.19 118 TYR A CA 1
ATOM 990 C C . TYR A 1 118 ? -5.691 15.594 -3.285 1 94.19 118 TYR A C 1
ATOM 992 O O . TYR A 1 118 ? -4.723 16.359 -3.342 1 94.19 118 TYR A O 1
ATOM 1000 N N . GLN A 1 119 ? -6.848 15.875 -2.809 1 96.44 119 GLN A N 1
ATOM 1001 C CA . GLN A 1 119 ? -7.086 17.078 -2.006 1 96.44 119 GLN A CA 1
ATOM 1002 C C . GLN A 1 119 ? -7.66 16.719 -0.64 1 96.44 119 GLN A C 1
ATOM 1004 O O . GLN A 1 119 ? -8.82 16.312 -0.535 1 96.44 119 GLN A O 1
ATOM 1009 N N . LEU A 1 120 ? -6.82 16.938 0.36 1 97.5 120 LEU A N 1
ATOM 1010 C CA . LEU A 1 120 ? -7.195 16.531 1.711 1 97.5 120 LEU A CA 1
ATOM 1011 C C . LEU A 1 120 ? -7.422 17.75 2.598 1 97.5 120 LEU A C 1
ATOM 1013 O O . LEU A 1 120 ? -6.605 18.672 2.613 1 97.5 120 LEU A O 1
ATOM 1017 N N . GLU A 1 121 ? -8.508 17.734 3.248 1 98.31 121 GLU A N 1
ATOM 1018 C CA . GLU A 1 121 ? -8.797 18.703 4.301 1 98.31 121 GLU A CA 1
ATOM 1019 C C . GLU A 1 121 ? -8.953 18.031 5.652 1 98.31 121 GLU A C 1
ATOM 1021 O O . GLU A 1 121 ? -9.742 17.078 5.793 1 98.31 121 GLU A O 1
ATOM 1026 N N . ILE A 1 122 ? -8.18 18.453 6.621 1 98.31 122 ILE A N 1
ATOM 1027 C CA . ILE A 1 122 ? -8.258 17.953 7.984 1 98.31 122 ILE A CA 1
ATOM 1028 C C . ILE A 1 122 ? -8.703 19.062 8.93 1 98.31 122 ILE A C 1
ATOM 1030 O O . ILE A 1 122 ? -8.117 20.141 8.945 1 98.31 122 ILE A O 1
ATOM 1034 N N . THR A 1 123 ? -9.75 18.812 9.68 1 98.56 123 THR A N 1
ATOM 1035 C CA . THR A 1 123 ? -10.195 19.734 10.719 1 98.56 123 THR A CA 1
ATOM 1036 C C . THR A 1 123 ? -10.398 19 12.047 1 98.56 123 THR A C 1
ATOM 1038 O O . THR A 1 123 ? -10.727 17.812 12.055 1 98.56 123 THR A O 1
ATOM 1041 N N . TRP A 1 124 ? -10.141 19.656 13.156 1 98.19 124 TRP A N 1
ATOM 1042 C CA . TRP A 1 124 ? -10.398 19.047 14.453 1 98.19 124 TRP A CA 1
ATOM 1043 C C . TRP A 1 124 ? -10.898 20.078 15.453 1 98.19 124 TRP A C 1
ATOM 1045 O O . TRP A 1 124 ? -10.664 21.281 15.281 1 98.19 124 TRP A O 1
ATOM 1055 N N . GLY A 1 125 ? -11.695 19.594 16.547 1 94.5 125 GLY A N 1
ATOM 1056 C CA . GLY A 1 125 ? -12.289 20.438 17.578 1 94.5 125 GLY A CA 1
ATOM 1057 C C . GLY A 1 125 ? -13.375 19.734 18.375 1 94.5 125 GLY A C 1
ATOM 1058 O O . GLY A 1 125 ? -13.812 18.641 18 1 94.5 125 GLY A O 1
ATOM 1059 N N . MET B 1 1 ? 11.953 -27.578 1.938 1 96.69 1 MET B N 1
ATOM 1060 C CA . MET B 1 1 ? 12.07 -27.047 0.584 1 96.69 1 MET B CA 1
ATOM 1061 C C . MET B 1 1 ? 12.219 -25.531 0.609 1 96.69 1 MET B C 1
ATOM 1063 O O . MET B 1 1 ? 11.992 -24.891 1.64 1 96.69 1 MET B O 1
ATOM 1067 N N . LYS B 1 2 ? 12.711 -25 -0.614 1 98.38 2 LYS B N 1
ATOM 1068 C CA . LYS B 1 2 ? 12.891 -23.547 -0.687 1 98.38 2 LYS B CA 1
ATOM 1069 C C . LYS B 1 2 ? 12.086 -22.953 -1.834 1 98.38 2 LYS B C 1
ATOM 1071 O O . LYS B 1 2 ? 11.789 -23.625 -2.814 1 98.38 2 LYS B O 1
ATOM 1076 N N . ILE B 1 3 ? 11.664 -21.75 -1.644 1 98.5 3 ILE B N 1
ATOM 1077 C CA . ILE B 1 3 ? 11.023 -20.984 -2.697 1 98.5 3 ILE B CA 1
ATOM 1078 C C . ILE B 1 3 ? 11.906 -19.781 -3.07 1 98.5 3 ILE B C 1
ATOM 1080 O O . ILE B 1 3 ? 12.422 -19.094 -2.195 1 98.5 3 ILE B O 1
ATOM 1084 N N . ARG B 1 4 ? 12.086 -19.656 -4.375 1 98.19 4 ARG B N 1
ATOM 1085 C CA . ARG B 1 4 ? 12.805 -18.5 -4.906 1 98.19 4 ARG B CA 1
ATOM 1086 C C . ARG B 1 4 ? 11.875 -17.609 -5.723 1 98.19 4 ARG B C 1
ATOM 1088 O O . ARG B 1 4 ? 11.195 -18.078 -6.633 1 98.19 4 ARG B O 1
ATOM 1095 N N . MET B 1 5 ? 11.812 -16.359 -5.375 1 97.5 5 MET B N 1
ATOM 1096 C CA . MET B 1 5 ? 11.031 -15.352 -6.098 1 97.5 5 MET B CA 1
ATOM 1097 C C . MET B 1 5 ? 11.938 -14.289 -6.703 1 97.5 5 MET B C 1
ATOM 1099 O O . MET B 1 5 ? 12.586 -13.531 -5.977 1 97.5 5 MET B O 1
ATOM 1103 N N . ARG B 1 6 ? 11.945 -14.203 -8 1 97.12 6 ARG B N 1
ATOM 1104 C CA . ARG B 1 6 ? 12.703 -13.195 -8.734 1 97.12 6 ARG B CA 1
ATOM 1105 C C . ARG B 1 6 ? 11.773 -12.219 -9.445 1 97.12 6 ARG B C 1
ATOM 1107 O O . ARG B 1 6 ? 11.078 -12.594 -10.391 1 97.12 6 ARG B O 1
ATOM 1114 N N . ASN B 1 7 ? 11.789 -11.023 -8.938 1 95.88 7 ASN B N 1
ATOM 1115 C CA . ASN B 1 7 ? 10.914 -9.992 -9.492 1 95.88 7 ASN B CA 1
ATOM 1116 C C . ASN B 1 7 ? 11.711 -8.898 -10.195 1 95.88 7 ASN B C 1
ATOM 1118 O O . ASN B 1 7 ? 12.531 -8.227 -9.57 1 95.88 7 ASN B O 1
ATOM 1122 N N . THR B 1 8 ? 11.562 -8.805 -11.492 1 94.94 8 THR B N 1
ATOM 1123 C CA . THR B 1 8 ? 12.141 -7.711 -12.266 1 94.94 8 THR B CA 1
ATOM 1124 C C . THR B 1 8 ? 11.133 -6.57 -12.422 1 94.94 8 THR B C 1
ATOM 1126 O O . THR B 1 8 ? 10.039 -6.773 -12.945 1 94.94 8 THR B O 1
ATOM 1129 N N . ILE B 1 9 ? 11.477 -5.48 -11.898 1 91.19 9 ILE B N 1
ATOM 1130 C CA . ILE B 1 9 ? 10.586 -4.324 -11.883 1 91.19 9 ILE B CA 1
ATOM 1131 C C . ILE B 1 9 ? 11.109 -3.26 -12.844 1 91.19 9 ILE B C 1
ATOM 1133 O O . ILE B 1 9 ? 12.258 -2.82 -12.727 1 91.19 9 ILE B O 1
ATOM 1137 N N . GLN B 1 10 ? 10.336 -2.9 -13.773 1 87.69 10 GLN B N 1
ATOM 1138 C CA . GLN B 1 10 ? 10.688 -1.85 -14.727 1 87.69 10 GLN B CA 1
ATOM 1139 C C . GLN B 1 10 ? 9.844 -0.596 -14.5 1 87.69 10 GLN B C 1
ATOM 1141 O O . GLN B 1 10 ? 8.617 -0.643 -14.578 1 87.69 10 GLN B O 1
ATOM 1146 N N . PHE B 1 11 ? 10.641 0.424 -14.148 1 78.75 11 PHE B N 1
ATOM 1147 C CA . PHE B 1 11 ? 10.055 1.76 -14.078 1 78.75 11 PHE B CA 1
ATOM 1148 C C . PHE B 1 11 ? 10.594 2.641 -15.203 1 78.75 11 PHE B C 1
ATOM 1150 O O . PHE B 1 11 ? 11.727 3.109 -15.141 1 78.75 11 PHE B O 1
ATOM 1157 N N . ASP B 1 12 ? 9.812 2.84 -16.25 1 76.75 12 ASP B N 1
ATOM 1158 C CA . ASP B 1 12 ? 10.32 3.6 -17.391 1 76.75 12 ASP B CA 1
ATOM 1159 C C . ASP B 1 12 ? 11.672 3.062 -17.844 1 76.75 12 ASP B C 1
ATOM 1161 O O . ASP B 1 12 ? 11.766 1.938 -18.344 1 76.75 12 ASP B O 1
ATOM 1165 N N . GLU B 1 13 ? 12.828 3.916 -17.422 1 77.75 13 GLU B N 1
ATOM 1166 C CA . GLU B 1 13 ? 14.133 3.518 -17.938 1 77.75 13 GLU B CA 1
ATOM 1167 C C . GLU B 1 13 ? 14.938 2.76 -16.875 1 77.75 13 GLU B C 1
ATOM 1169 O O . GLU B 1 13 ? 16.047 2.285 -17.156 1 77.75 13 GLU B O 1
ATOM 1174 N N . GLN B 1 14 ? 14.344 2.664 -15.758 1 80.25 14 GLN B N 1
ATOM 1175 C CA . GLN B 1 14 ? 15.086 2.016 -14.68 1 80.25 14 GLN B CA 1
ATOM 1176 C C . GLN B 1 14 ? 14.602 0.583 -14.461 1 80.25 14 GLN B C 1
ATOM 1178 O O . GLN B 1 14 ? 13.398 0.313 -14.531 1 80.25 14 GLN B O 1
ATOM 1183 N N . LEU B 1 15 ? 15.641 -0.312 -14.25 1 88.12 15 LEU B N 1
ATOM 1184 C CA . LEU B 1 15 ? 15.359 -1.72 -13.992 1 88.12 15 LEU B CA 1
ATOM 1185 C C . LEU B 1 15 ? 15.875 -2.127 -12.609 1 88.12 15 LEU B C 1
ATOM 1187 O O . LEU B 1 15 ? 17 -1.796 -12.242 1 88.12 15 LEU B O 1
ATOM 1191 N N . GLU B 1 16 ? 14.953 -2.648 -11.82 1 87.25 16 GLU B N 1
ATOM 1192 C CA . GLU B 1 16 ? 15.312 -3.205 -10.523 1 87.25 16 GLU B CA 1
ATOM 1193 C C . GLU B 1 16 ? 14.961 -4.691 -10.445 1 87.25 16 GLU B C 1
ATOM 1195 O O . GLU B 1 16 ? 13.922 -5.117 -10.945 1 87.25 16 GLU B O 1
ATOM 1200 N N . VAL B 1 17 ? 15.945 -5.457 -9.883 1 92.94 17 VAL B N 1
ATOM 1201 C CA . VAL B 1 17 ? 15.664 -6.879 -9.711 1 92.94 17 VAL B CA 1
ATOM 1202 C C . VAL B 1 17 ? 15.688 -7.23 -8.227 1 92.94 17 VAL B C 1
ATOM 1204 O O . VAL B 1 17 ? 16.656 -6.926 -7.52 1 92.94 17 VAL B O 1
ATOM 1207 N N . ILE B 1 18 ? 14.609 -7.82 -7.754 1 92.25 18 ILE B N 1
ATOM 1208 C CA . ILE B 1 18 ? 14.5 -8.312 -6.383 1 92.25 18 ILE B CA 1
ATOM 1209 C C . ILE B 1 18 ? 14.531 -9.836 -6.383 1 92.25 18 ILE B C 1
ATOM 1211 O O . ILE B 1 18 ? 13.719 -10.484 -7.051 1 92.25 18 ILE B O 1
ATOM 1215 N N . ASP B 1 19 ? 15.531 -10.352 -5.719 1 95.56 19 ASP B N 1
ATOM 1216 C CA . ASP B 1 19 ? 15.719 -11.797 -5.633 1 95.56 19 ASP B CA 1
ATOM 1217 C C . ASP B 1 19 ? 15.641 -12.273 -4.184 1 95.56 19 ASP B C 1
ATOM 1219 O O . ASP B 1 19 ? 16.484 -11.914 -3.361 1 95.56 19 ASP B O 1
ATOM 1223 N N . GLN B 1 20 ? 14.594 -13.141 -3.881 1 96.06 20 GLN B N 1
ATOM 1224 C CA . GLN B 1 20 ? 14.344 -13.57 -2.508 1 96.06 20 GLN B CA 1
ATOM 1225 C C . GLN B 1 20 ? 14.266 -15.094 -2.412 1 96.06 20 GLN B C 1
ATOM 1227 O O . GLN B 1 20 ? 13.734 -15.75 -3.311 1 96.06 20 GLN B O 1
ATOM 1232 N N . LEU B 1 21 ? 14.789 -15.633 -1.312 1 97.88 21 LEU B N 1
ATOM 1233 C CA . LEU B 1 21 ? 14.812 -17.062 -1.051 1 97.88 21 LEU B CA 1
ATOM 1234 C C . LEU B 1 21 ? 14.305 -17.375 0.354 1 97.88 21 LEU B C 1
ATOM 1236 O O . LEU B 1 21 ? 14.773 -16.781 1.33 1 97.88 21 LEU B O 1
ATOM 1240 N N . TYR B 1 22 ? 13.312 -18.297 0.433 1 98.06 22 TYR B N 1
ATOM 1241 C CA . TYR B 1 22 ? 12.734 -18.656 1.726 1 98.06 22 TYR B CA 1
ATOM 1242 C C . TYR B 1 22 ? 12.508 -20.156 1.827 1 98.06 22 TYR B C 1
ATOM 1244 O O . TYR B 1 22 ? 12.414 -20.844 0.81 1 98.06 22 TYR B O 1
ATOM 1252 N N . ASP B 1 23 ? 12.43 -20.625 3.121 1 98.69 23 ASP B N 1
ATOM 1253 C CA . ASP B 1 23 ? 11.836 -21.938 3.314 1 98.69 23 ASP B CA 1
ATOM 1254 C C . ASP B 1 23 ? 10.359 -21.938 2.922 1 98.69 23 ASP B C 1
ATOM 1256 O O . ASP B 1 23 ? 9.648 -20.953 3.162 1 98.69 23 ASP B O 1
ATOM 1260 N N . VAL B 1 24 ? 9.898 -23.109 2.307 1 98.69 24 VAL B N 1
ATOM 1261 C CA . VAL B 1 24 ? 8.516 -23.109 1.842 1 98.69 24 VAL B CA 1
ATOM 1262 C C . VAL B 1 24 ? 7.867 -24.453 2.145 1 98.69 24 VAL B C 1
ATOM 1264 O O . VAL B 1 24 ? 8.523 -25.5 2.092 1 98.69 24 VAL B O 1
ATOM 1267 N N . GLU B 1 25 ? 6.637 -24.375 2.502 1 98.56 25 GLU B N 1
ATOM 1268 C CA . GLU B 1 25 ? 5.762 -25.547 2.561 1 98.56 25 GLU B CA 1
ATOM 1269 C C . GLU B 1 25 ? 4.848 -25.609 1.339 1 98.56 25 GLU B C 1
ATOM 1271 O O . GLU B 1 25 ? 4.27 -24.594 0.935 1 98.56 25 GLU B O 1
ATOM 1276 N N . VAL B 1 26 ? 4.762 -26.797 0.825 1 97.81 26 VAL B N 1
ATOM 1277 C CA . VAL B 1 26 ? 3.943 -27.016 -0.365 1 97.81 26 VAL B CA 1
ATOM 1278 C C . VAL B 1 26 ? 2.746 -27.891 -0.019 1 97.81 26 VAL B C 1
ATOM 1280 O O . VAL B 1 26 ? 2.895 -28.922 0.64 1 97.81 26 VAL B O 1
ATOM 1283 N N . HIS B 1 27 ? 1.604 -27.406 -0.424 1 97.56 27 HIS B N 1
ATOM 1284 C CA . HIS B 1 27 ? 0.376 -28.156 -0.216 1 97.56 27 HIS B CA 1
ATOM 1285 C C . HIS B 1 27 ? -0.466 -28.203 -1.487 1 97.56 27 HIS B C 1
ATOM 1287 O O . HIS B 1 27 ? -0.406 -27.281 -2.309 1 97.56 27 HIS B O 1
ATOM 1293 N N . GLU B 1 28 ? -1.15 -29.281 -1.604 1 95.38 28 GLU B N 1
ATOM 1294 C CA . GLU B 1 28 ? -2.156 -29.406 -2.654 1 95.38 28 GLU B CA 1
ATOM 1295 C C . GLU B 1 28 ? -3.543 -29.656 -2.064 1 95.38 28 GLU B C 1
ATOM 1297 O O . GLU B 1 28 ? -3.703 -30.469 -1.157 1 95.38 28 GLU B O 1
ATOM 1302 N N . LYS B 1 29 ? -4.457 -28.797 -2.455 1 94.56 29 LYS B N 1
ATOM 1303 C CA . LYS B 1 29 ? -5.836 -28.938 -2 1 94.56 29 LYS B CA 1
ATOM 1304 C C . LYS B 1 29 ? -6.816 -28.688 -3.139 1 94.56 29 LYS B C 1
ATOM 1306 O O . LYS B 1 29 ? -6.941 -27.547 -3.609 1 94.56 29 LYS B O 1
ATOM 1311 N N . GLY B 1 30 ? -7.57 -29.719 -3.518 1 92.88 30 GLY B N 1
ATOM 1312 C CA . GLY B 1 30 ? -8.445 -29.578 -4.668 1 92.88 30 GLY B CA 1
ATOM 1313 C C . GLY B 1 30 ? -7.703 -29.234 -5.945 1 92.88 30 GLY B C 1
ATOM 1314 O O . GLY B 1 30 ? -6.75 -29.922 -6.316 1 92.88 30 GLY B O 1
ATOM 1315 N N . ASP B 1 31 ? -8.18 -28.219 -6.625 1 93.69 31 ASP B N 1
ATOM 1316 C CA . ASP B 1 31 ? -7.598 -27.812 -7.902 1 93.69 31 ASP B CA 1
ATOM 1317 C C . ASP B 1 31 ? -6.531 -26.75 -7.711 1 93.69 31 ASP B C 1
ATOM 1319 O O . ASP B 1 31 ? -6.031 -26.172 -8.68 1 93.69 31 ASP B O 1
ATOM 1323 N N . TYR B 1 32 ? -6.195 -26.594 -6.406 1 96.5 32 TYR B N 1
ATOM 1324 C CA . TYR B 1 32 ? -5.25 -25.516 -6.148 1 96.5 32 TYR B CA 1
ATOM 1325 C C . TYR B 1 32 ? -3.969 -26.062 -5.523 1 96.5 32 TYR B C 1
ATOM 1327 O O . TYR B 1 32 ? -3.998 -27.047 -4.789 1 96.5 32 TYR B O 1
ATOM 1335 N N . SER B 1 33 ? -2.867 -25.469 -5.863 1 97.75 33 SER B N 1
ATOM 1336 C CA . SER B 1 33 ? -1.602 -25.609 -5.152 1 97.75 33 SER B CA 1
ATOM 1337 C C . SER B 1 33 ? -1.356 -24.422 -4.219 1 97.75 33 SER B C 1
ATOM 1339 O O . SER B 1 33 ? -1.75 -23.297 -4.523 1 97.75 33 SER B O 1
ATOM 1341 N N . TYR B 1 34 ? -0.679 -24.75 -3.117 1 98.44 34 TYR B N 1
ATOM 1342 C CA . TYR B 1 34 ? -0.395 -23.734 -2.111 1 98.44 34 TYR B CA 1
ATOM 1343 C C . TYR B 1 34 ? 1.089 -23.703 -1.765 1 98.44 34 TYR B C 1
ATOM 1345 O O . TYR B 1 34 ? 1.695 -24.75 -1.524 1 98.44 34 TYR B O 1
ATOM 1353 N N . LEU B 1 35 ? 1.639 -22.594 -1.864 1 98.56 35 LEU B N 1
ATOM 1354 C CA . LEU B 1 35 ? 2.977 -22.328 -1.343 1 98.56 35 LEU B CA 1
ATOM 1355 C C . LEU B 1 35 ? 2.92 -21.422 -0.121 1 98.56 35 LEU B C 1
ATOM 1357 O O . LEU B 1 35 ? 2.438 -20.297 -0.206 1 98.56 35 LEU B O 1
ATOM 1361 N N . LEU B 1 36 ? 3.336 -21.906 1.023 1 98.62 36 LEU B N 1
ATOM 1362 C CA . LEU B 1 36 ? 3.322 -21.156 2.275 1 98.62 36 LEU B CA 1
ATOM 1363 C C . LEU B 1 36 ? 4.742 -20.859 2.744 1 98.62 36 LEU B C 1
ATOM 1365 O O . LEU B 1 36 ? 5.578 -21.766 2.812 1 98.62 36 LEU B O 1
ATOM 1369 N N . PHE B 1 37 ? 5.035 -19.625 2.957 1 98.44 37 PHE B N 1
ATOM 1370 C CA . PHE B 1 37 ? 6.348 -19.25 3.461 1 98.44 37 PHE B CA 1
ATOM 1371 C C . PHE B 1 37 ? 6.25 -18.016 4.348 1 98.44 37 PHE B C 1
ATOM 1373 O O . PHE B 1 37 ? 5.191 -17.391 4.426 1 98.44 37 PHE B O 1
ATOM 1380 N N . TYR B 1 38 ? 7.34 -17.719 5.066 1 97.75 38 TYR B N 1
ATOM 1381 C CA . TYR B 1 38 ? 7.43 -16.516 5.875 1 97.75 38 TYR B CA 1
ATOM 1382 C C . TYR B 1 38 ? 8.422 -15.523 5.273 1 97.75 38 T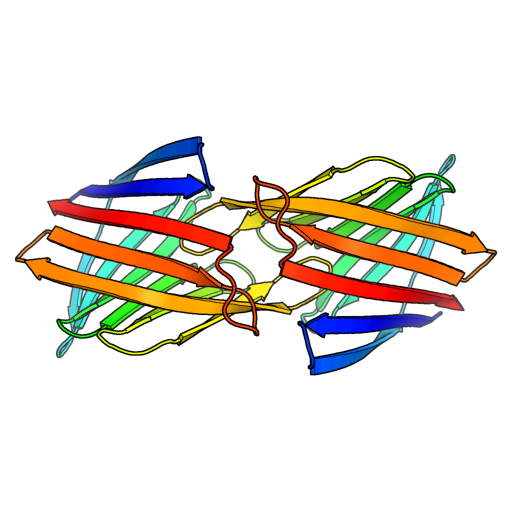YR B C 1
ATOM 1384 O O . TYR B 1 38 ? 9.555 -15.891 4.961 1 97.75 38 TYR B O 1
ATOM 1392 N N . ASN B 1 39 ? 7.879 -14.312 5.043 1 95.19 39 ASN B N 1
ATOM 1393 C CA . ASN B 1 39 ? 8.75 -13.328 4.406 1 95.19 39 ASN B CA 1
ATOM 1394 C C . ASN B 1 39 ? 9.789 -12.789 5.379 1 95.19 39 ASN B C 1
ATOM 1396 O O . ASN B 1 39 ? 9.953 -13.312 6.484 1 95.19 39 ASN B O 1
ATOM 1400 N N . GLU B 1 40 ? 10.555 -11.75 4.887 1 91.38 40 GLU B N 1
ATOM 1401 C CA . GLU B 1 40 ? 11.656 -11.18 5.664 1 91.38 40 GLU B CA 1
ATOM 1402 C C . GLU B 1 40 ? 11.164 -10.617 6.992 1 91.38 40 GLU B C 1
ATOM 1404 O O . GLU B 1 40 ? 11.891 -10.625 7.988 1 91.38 40 GLU B O 1
ATOM 1409 N N . GLU B 1 41 ? 9.945 -10.18 6.996 1 90.81 41 GLU B N 1
ATOM 1410 C CA . GLU B 1 41 ? 9.336 -9.586 8.18 1 90.81 41 GLU B CA 1
ATOM 1411 C C . GLU B 1 41 ? 8.688 -10.656 9.055 1 90.81 41 GLU B C 1
ATOM 1413 O O . GLU B 1 41 ? 7.973 -10.328 10.008 1 90.81 41 GLU B O 1
ATOM 1418 N N . LYS B 1 42 ? 8.859 -11.875 8.742 1 93.81 42 LYS B N 1
ATOM 1419 C CA . LYS B 1 42 ? 8.32 -13.023 9.461 1 93.81 42 LYS B CA 1
ATOM 1420 C C . LYS B 1 42 ? 6.797 -13.047 9.398 1 93.81 42 LYS B C 1
ATOM 1422 O O . LYS B 1 42 ? 6.137 -13.477 10.344 1 93.81 42 LYS B O 1
ATOM 1427 N N . GLU B 1 43 ? 6.281 -12.508 8.367 1 95.56 43 GLU B N 1
ATOM 1428 C CA . GLU B 1 43 ? 4.852 -12.609 8.094 1 95.56 43 GLU B CA 1
ATOM 1429 C C . GLU B 1 43 ? 4.535 -13.805 7.203 1 95.56 43 GLU B C 1
ATOM 1431 O O . GLU B 1 43 ? 5.277 -14.094 6.262 1 95.56 43 GLU B O 1
ATOM 1436 N N . LYS B 1 44 ? 3.432 -14.398 7.543 1 97.38 44 LYS B N 1
ATOM 1437 C CA . LYS B 1 44 ? 2.98 -15.516 6.715 1 97.38 44 LYS B CA 1
ATOM 1438 C C . LYS B 1 44 ? 2.498 -15.031 5.352 1 97.38 44 LYS B C 1
ATOM 1440 O O . LYS B 1 44 ? 1.722 -14.078 5.266 1 97.38 44 LYS B O 1
ATOM 1445 N N . VAL B 1 45 ? 2.982 -15.648 4.281 1 98 45 VAL B N 1
ATOM 1446 C CA . VAL B 1 45 ? 2.531 -15.391 2.916 1 98 45 VAL B CA 1
ATOM 1447 C C . VAL B 1 45 ? 2.08 -16.703 2.271 1 98 45 VAL B C 1
ATOM 1449 O O . VAL B 1 45 ? 2.752 -17.734 2.4 1 98 45 VAL B O 1
ATOM 1452 N N . VAL B 1 46 ? 0.931 -16.656 1.634 1 98.5 46 VAL B N 1
ATOM 1453 C CA . VAL B 1 46 ? 0.409 -17.828 0.952 1 98.5 46 VAL B CA 1
ATOM 1454 C C . VAL B 1 46 ? 0.172 -17.516 -0.522 1 98.5 46 VAL B C 1
ATOM 1456 O O . VAL B 1 46 ? -0.468 -16.516 -0.853 1 98.5 46 VAL B O 1
ATOM 1459 N N . ILE B 1 47 ? 0.718 -18.328 -1.341 1 98.44 47 ILE B N 1
ATOM 1460 C CA . ILE B 1 47 ? 0.409 -18.297 -2.766 1 98.44 47 ILE B CA 1
ATOM 1461 C C . ILE B 1 47 ? -0.498 -19.484 -3.115 1 98.44 47 ILE B C 1
ATOM 1463 O O . ILE B 1 47 ? -0.105 -20.641 -2.963 1 98.44 47 ILE B O 1
ATOM 1467 N N . LYS B 1 48 ? -1.656 -19.156 -3.449 1 98.31 48 LYS B N 1
ATOM 1468 C CA . LYS B 1 48 ? -2.625 -20.125 -3.957 1 98.31 48 LYS B CA 1
ATOM 1469 C C . LYS B 1 48 ? -2.764 -20.031 -5.473 1 98.31 48 LYS B C 1
ATOM 1471 O O . LYS B 1 48 ? -3.012 -18.938 -6.004 1 98.31 48 LYS B O 1
ATOM 1476 N N . PHE B 1 49 ? -2.584 -21.203 -6.176 1 98.31 49 PHE B N 1
ATOM 1477 C CA . PHE B 1 49 ? -2.596 -21.016 -7.621 1 98.31 49 PHE B CA 1
ATOM 1478 C C . PHE B 1 49 ? -3.035 -22.297 -8.336 1 98.31 49 PHE B C 1
ATOM 1480 O O . PHE B 1 49 ? -3.016 -23.375 -7.742 1 98.31 49 PHE B O 1
ATOM 1487 N N . HIS B 1 50 ? -3.543 -22.125 -9.453 1 97.19 50 HIS B N 1
ATOM 1488 C CA . HIS B 1 50 ? -3.746 -23.141 -10.477 1 97.19 50 HIS B CA 1
ATOM 1489 C C . HIS B 1 50 ? -3.477 -22.594 -11.867 1 97.19 50 HIS B C 1
ATOM 1491 O O . HIS B 1 50 ? -2.764 -21.594 -12.016 1 97.19 50 HIS B O 1
ATOM 1497 N N . GLY B 1 51 ? -3.938 -23.188 -12.883 1 96.06 51 GLY B N 1
ATOM 1498 C CA . GLY B 1 51 ? -3.525 -22.844 -14.234 1 96.06 51 GLY B CA 1
ATOM 1499 C C . GLY B 1 51 ? -4.086 -21.516 -14.719 1 96.06 51 GLY B C 1
ATOM 1500 O O . GLY B 1 51 ? -3.605 -20.953 -15.703 1 96.06 51 GLY B O 1
ATOM 1501 N N . GLN B 1 52 ? -5.055 -20.922 -13.977 1 96.88 52 GLN B N 1
ATOM 1502 C CA . GLN B 1 52 ? -5.75 -19.766 -14.516 1 96.88 52 GLN B CA 1
ATOM 1503 C C . GLN B 1 52 ? -5.621 -18.562 -13.586 1 96.88 52 GLN B C 1
ATOM 1505 O O . GLN B 1 52 ? -5.961 -17.438 -13.953 1 96.88 52 GLN B O 1
ATOM 1510 N N . GLU B 1 53 ? -5.129 -18.859 -12.367 1 97.56 53 GLU B N 1
ATOM 1511 C CA . GLU B 1 53 ? -5.141 -17.797 -11.375 1 97.56 53 GLU B CA 1
ATOM 1512 C C . GLU B 1 53 ? -4.059 -18 -10.32 1 97.56 53 GLU B C 1
ATOM 1514 O O . GLU B 1 53 ? -3.699 -19.141 -10.016 1 97.56 53 GLU B O 1
ATOM 1519 N N . LEU B 1 54 ? -3.529 -16.953 -9.891 1 98.31 54 LEU B N 1
ATOM 1520 C CA . LEU B 1 54 ? -2.625 -16.922 -8.75 1 98.31 54 LEU B CA 1
ATOM 1521 C C . LEU B 1 54 ? -3.062 -15.859 -7.742 1 98.31 54 LEU B C 1
ATOM 1523 O O . LEU B 1 54 ? -3.287 -14.703 -8.109 1 98.31 54 LEU B O 1
ATOM 1527 N N . VAL B 1 55 ? -3.307 -16.281 -6.512 1 98.44 55 VAL B N 1
ATOM 1528 C CA . VAL B 1 55 ? -3.666 -15.375 -5.426 1 98.44 55 VAL B CA 1
ATOM 1529 C C . VAL B 1 55 ? -2.553 -15.359 -4.379 1 98.44 55 VAL B C 1
ATOM 1531 O O . VAL B 1 55 ? -2.148 -16.406 -3.871 1 98.44 55 VAL B O 1
ATOM 1534 N N . MET B 1 56 ? -2.07 -14.211 -4.188 1 98.44 56 MET B N 1
ATOM 1535 C CA . MET B 1 56 ? -1.05 -14.031 -3.156 1 98.44 56 MET B CA 1
ATOM 1536 C C . MET B 1 56 ? -1.607 -13.266 -1.964 1 98.44 56 MET B C 1
ATOM 1538 O O . MET B 1 56 ? -2.102 -12.148 -2.115 1 98.44 56 MET B O 1
ATOM 1542 N N . SER B 1 57 ? -1.488 -13.875 -0.785 1 97.94 57 SER B N 1
ATOM 1543 C CA . SER B 1 57 ? -1.998 -13.258 0.437 1 97.94 57 SER B CA 1
ATOM 1544 C C . SER B 1 57 ? -0.883 -13.047 1.455 1 97.94 57 SER B C 1
ATOM 1546 O O . SER B 1 57 ? -0.108 -13.961 1.736 1 97.94 57 SER B O 1
ATOM 1548 N N . ARG B 1 58 ? -0.759 -11.836 1.84 1 97.19 58 ARG B N 1
ATOM 1549 C CA . ARG B 1 58 ? 0.126 -11.484 2.945 1 97.19 58 ARG B CA 1
ATOM 1550 C C . ARG B 1 58 ? -0.655 -11.344 4.25 1 97.19 58 ARG B C 1
ATOM 1552 O O . ARG B 1 58 ? -1.525 -10.477 4.367 1 97.19 58 ARG B O 1
ATOM 1559 N N . PHE B 1 59 ? -0.354 -12.227 5.219 1 96.06 59 PHE B N 1
ATOM 1560 C CA . PHE B 1 59 ? -1.111 -12.25 6.465 1 96.06 59 PHE B CA 1
ATOM 1561 C C . PHE B 1 59 ? -0.47 -11.336 7.5 1 96.06 59 PHE B C 1
ATOM 1563 O O . PHE B 1 59 ? 0.004 -11.805 8.539 1 96.06 59 PHE B O 1
ATOM 1570 N N . SER B 1 60 ? -0.465 -10.125 7.148 1 92.56 60 SER B N 1
ATOM 1571 C CA . SER B 1 60 ? -0.163 -9.039 8.078 1 92.56 60 SER B CA 1
ATOM 1572 C C . SER B 1 60 ? -1.434 -8.484 8.711 1 92.56 60 SER B C 1
ATOM 1574 O O . SER B 1 60 ? -2.496 -9.102 8.625 1 92.56 60 SER B O 1
ATOM 1576 N N . ASN B 1 61 ? -1.206 -7.422 9.539 1 89.56 61 ASN B N 1
ATOM 1577 C CA . ASN B 1 61 ? -2.365 -6.7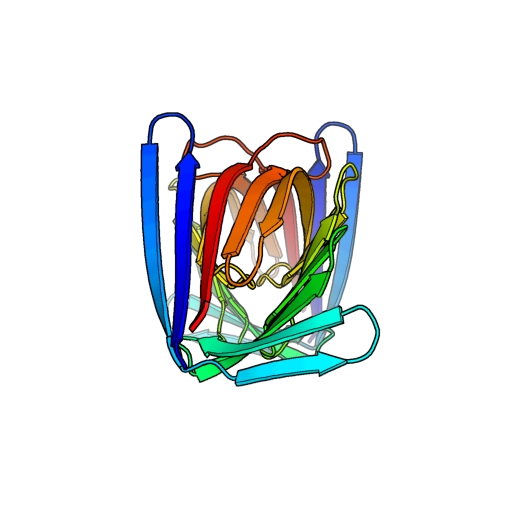3 10.094 1 89.56 61 ASN B CA 1
ATOM 1578 C C . ASN B 1 61 ? -2.438 -5.285 9.609 1 89.56 61 ASN B C 1
ATOM 1580 O O . ASN B 1 61 ? -1.751 -4.414 10.141 1 89.56 61 ASN B O 1
ATOM 1584 N N . PRO B 1 62 ? -3.285 -5.02 8.609 1 89.88 62 PRO B N 1
ATOM 1585 C CA . PRO B 1 62 ? -4.305 -5.883 8.008 1 89.88 62 PRO B CA 1
ATOM 1586 C C . PRO B 1 62 ? -3.73 -6.809 6.938 1 89.88 62 PRO B C 1
ATOM 1588 O O . PRO B 1 62 ? -2.643 -6.555 6.414 1 89.88 62 PRO B O 1
ATOM 1591 N N . LYS B 1 63 ? -4.512 -7.793 6.664 1 93.25 63 LYS B N 1
ATOM 1592 C CA . LYS B 1 63 ? -4.211 -8.703 5.559 1 93.25 63 LYS B CA 1
ATOM 1593 C C . LYS B 1 63 ? -4.305 -7.98 4.219 1 93.25 63 LYS B C 1
ATOM 1595 O O . LYS B 1 63 ? -5.199 -7.16 4.008 1 93.25 63 LYS B O 1
ATOM 1600 N N . THR B 1 64 ? -3.363 -8.312 3.293 1 95.62 64 THR B N 1
ATOM 1601 C CA . THR B 1 64 ? -3.449 -7.793 1.932 1 95.62 64 THR B CA 1
ATOM 1602 C C . THR B 1 64 ? -3.445 -8.93 0.917 1 95.62 64 THR B C 1
ATOM 1604 O O . THR B 1 64 ? -2.834 -9.977 1.149 1 95.62 64 THR B O 1
ATOM 1607 N N . ILE B 1 65 ? -4.184 -8.672 -0.19 1 97.31 65 ILE B N 1
ATOM 1608 C CA . ILE B 1 65 ? -4.363 -9.719 -1.188 1 97.31 65 ILE B CA 1
ATOM 1609 C C . ILE B 1 65 ? -4.148 -9.148 -2.586 1 97.31 65 ILE B C 1
ATOM 1611 O O . ILE B 1 65 ? -4.613 -8.047 -2.891 1 97.31 65 ILE B O 1
ATOM 1615 N N . MET B 1 66 ? -3.371 -9.883 -3.404 1 97.75 66 MET B N 1
ATOM 1616 C CA . MET B 1 66 ? -3.246 -9.617 -4.832 1 97.75 66 MET B CA 1
ATOM 1617 C C . MET B 1 66 ? -3.637 -10.836 -5.656 1 97.75 66 MET B C 1
ATOM 1619 O O . MET B 1 66 ? -3.143 -11.938 -5.41 1 97.75 66 MET B O 1
ATOM 1623 N N . ARG B 1 67 ? -4.508 -10.555 -6.586 1 98.06 67 ARG B N 1
ATOM 1624 C CA . ARG B 1 67 ? -5.004 -11.633 -7.438 1 98.06 67 ARG B CA 1
ATOM 1625 C C . ARG B 1 67 ? -4.586 -11.422 -8.891 1 98.06 67 ARG B C 1
ATOM 1627 O O . ARG B 1 67 ? -4.754 -10.328 -9.438 1 98.06 67 ARG B O 1
ATOM 1634 N N . PHE B 1 68 ? -4.035 -12.438 -9.445 1 98.31 68 PHE B N 1
ATOM 1635 C CA . PHE B 1 68 ? -3.592 -12.414 -10.836 1 98.31 68 PHE B CA 1
ATOM 1636 C C . PHE B 1 68 ? -4.391 -13.406 -11.672 1 98.31 68 PHE B C 1
ATOM 1638 O O . PHE B 1 68 ? -4.383 -14.609 -11.391 1 98.31 68 PHE B O 1
ATOM 1645 N N . LEU B 1 69 ? -5.098 -12.883 -12.594 1 97.94 69 LEU B N 1
ATOM 1646 C CA . LEU B 1 69 ? -5.973 -13.695 -13.438 1 97.94 69 LEU B CA 1
ATOM 1647 C C . LEU B 1 69 ? -5.457 -13.742 -14.867 1 97.94 69 LEU B C 1
ATOM 1649 O O . LEU B 1 69 ? -5.113 -12.703 -15.445 1 97.94 69 LEU B O 1
ATOM 1653 N N . LYS B 1 70 ? -5.562 -15.008 -15.289 1 92.94 70 LYS B N 1
ATOM 1654 C CA . LYS B 1 70 ? -5.234 -15.156 -16.703 1 92.94 70 LYS B CA 1
ATOM 1655 C C . LYS B 1 70 ? -6.266 -14.453 -17.594 1 92.94 70 LYS B C 1
ATOM 1657 O O . LYS B 1 70 ? -7.469 -14.672 -17.438 1 92.94 70 LYS B O 1
ATOM 1662 N N . ASP B 1 71 ? -6.016 -13.422 -18.344 1 88.38 71 ASP B N 1
ATOM 1663 C CA . ASP B 1 71 ? -6.828 -12.812 -19.391 1 88.38 71 ASP B CA 1
ATOM 1664 C C . ASP B 1 71 ? -7.82 -11.805 -18.812 1 88.38 71 ASP B C 1
ATOM 1666 O O . ASP B 1 71 ? -8.828 -11.492 -19.438 1 88.38 71 ASP B O 1
ATOM 1670 N N . SER B 1 72 ? -7.727 -11.469 -17.531 1 94.62 72 SER B N 1
ATOM 1671 C CA . SER B 1 72 ? -8.609 -10.469 -16.938 1 94.62 72 SER B CA 1
ATOM 1672 C C . SER B 1 72 ? -7.859 -9.602 -15.938 1 94.62 72 SER B C 1
ATOM 1674 O O . SER B 1 72 ? -6.84 -10.023 -15.383 1 94.62 72 SER B O 1
ATOM 1676 N N . ASP B 1 73 ? -8.445 -8.406 -15.781 1 95.88 73 ASP B N 1
ATOM 1677 C CA . ASP B 1 73 ? -7.91 -7.516 -14.758 1 95.88 73 ASP B CA 1
ATOM 1678 C C . ASP B 1 73 ? -8.5 -7.848 -13.391 1 95.88 73 ASP B C 1
ATOM 1680 O O . ASP B 1 73 ? -9.57 -8.453 -13.297 1 95.88 73 ASP B O 1
ATOM 1684 N N . SER B 1 74 ? -7.762 -7.57 -12.375 1 96.56 74 SER B N 1
ATOM 1685 C CA . SER B 1 74 ? -8.25 -7.652 -11 1 96.56 74 SER B CA 1
ATOM 1686 C C . SER B 1 74 ? -7.949 -6.375 -10.227 1 96.56 74 SER B C 1
ATOM 1688 O O . SER B 1 74 ? -7.285 -5.473 -10.742 1 96.56 74 SER B O 1
ATOM 1690 N N . LEU B 1 75 ? -8.562 -6.273 -9.023 1 94.19 75 LEU B N 1
ATOM 1691 C CA . LEU B 1 75 ? -8.352 -5.121 -8.164 1 94.19 75 LEU B CA 1
ATOM 1692 C C . LEU B 1 75 ? -7.598 -5.52 -6.895 1 94.19 75 LEU B C 1
ATOM 1694 O O . LEU B 1 75 ? -7.82 -6.602 -6.352 1 94.19 75 LEU B O 1
ATOM 1698 N N . ALA B 1 76 ? -6.676 -4.688 -6.543 1 94.12 76 ALA B N 1
ATOM 1699 C CA . ALA B 1 76 ? -6.008 -4.82 -5.25 1 94.12 76 ALA B CA 1
ATOM 1700 C C . ALA B 1 76 ? -6.234 -3.588 -4.383 1 94.12 76 ALA B C 1
ATOM 1702 O O . ALA B 1 76 ? -6.227 -2.459 -4.883 1 94.12 76 ALA B O 1
ATOM 1703 N N . TYR B 1 77 ? -6.469 -3.842 -3.104 1 92.44 77 TYR B N 1
ATOM 1704 C CA . TYR B 1 77 ? -6.621 -2.775 -2.119 1 92.44 77 TYR B CA 1
ATOM 1705 C C . TYR B 1 77 ? -5.477 -2.795 -1.112 1 92.44 77 TYR B C 1
ATOM 1707 O O . TYR B 1 77 ? -5.297 -3.773 -0.385 1 92.44 77 TYR B O 1
ATOM 1715 N N . ILE B 1 78 ? -4.754 -1.735 -1.104 1 92.31 78 ILE B N 1
ATOM 1716 C CA . ILE B 1 78 ? -3.58 -1.66 -0.242 1 92.31 78 ILE B CA 1
ATOM 1717 C C . ILE B 1 78 ? -3.787 -0.582 0.819 1 92.31 78 ILE B C 1
ATOM 1719 O O . ILE B 1 78 ? -4.059 0.575 0.492 1 92.31 78 ILE B O 1
ATOM 1723 N N . PRO B 1 79 ? -3.623 -0.985 2.064 1 93.06 79 PRO B N 1
ATOM 1724 C CA . PRO B 1 79 ? -3.797 0.011 3.125 1 93.06 79 PRO B CA 1
ATOM 1725 C C . PRO B 1 79 ? -2.646 1.014 3.186 1 93.06 79 PRO B C 1
ATOM 1727 O O . PRO B 1 79 ? -1.478 0.625 3.109 1 93.06 79 PRO B O 1
ATOM 1730 N N . THR B 1 80 ? -2.914 2.273 3.246 1 92.12 80 THR B N 1
ATOM 1731 C CA . THR B 1 80 ? -1.973 3.369 3.451 1 92.12 80 THR B CA 1
ATOM 1732 C C . THR B 1 80 ? -2.414 4.25 4.613 1 92.12 80 THR B C 1
ATOM 1734 O O . THR B 1 80 ? -3.529 4.109 5.121 1 92.12 80 THR B O 1
ATOM 1737 N N . PRO B 1 81 ? -1.646 5.141 5.105 1 92.31 81 PRO B N 1
ATOM 1738 C CA . PRO B 1 81 ? -2.094 6.062 6.152 1 92.31 81 PRO B CA 1
ATOM 1739 C C . PRO B 1 81 ? -3.318 6.875 5.742 1 92.31 81 PRO B C 1
ATOM 1741 O O . PRO B 1 81 ? -4.109 7.281 6.598 1 92.31 81 PRO B O 1
ATOM 1744 N N . MET B 1 82 ? -3.486 7.039 4.461 1 86.12 82 MET B N 1
ATOM 1745 C CA . MET B 1 82 ? -4.609 7.824 3.955 1 86.12 82 MET B CA 1
ATOM 1746 C C . MET B 1 82 ? -5.824 6.938 3.707 1 86.12 82 MET B C 1
ATOM 1748 O O . MET B 1 82 ? -6.875 7.422 3.285 1 86.12 82 MET B O 1
ATOM 1752 N N . GLY B 1 83 ? -5.668 5.703 3.957 1 84.62 83 GLY B N 1
ATOM 1753 C CA . GLY B 1 83 ? -6.742 4.758 3.703 1 84.62 83 GLY B CA 1
ATOM 1754 C C . GLY B 1 83 ? -6.371 3.688 2.695 1 84.62 83 GLY B C 1
ATOM 1755 O O . GLY B 1 83 ? -5.188 3.439 2.451 1 84.62 83 GLY B O 1
ATOM 1756 N N . MET B 1 84 ? -7.508 3.139 2.137 1 85.56 84 MET B N 1
ATOM 1757 C CA . MET B 1 84 ? -7.301 2.061 1.176 1 85.56 84 MET B CA 1
ATOM 1758 C C . MET B 1 84 ? -6.969 2.617 -0.205 1 85.56 84 MET B C 1
ATOM 1760 O O . MET B 1 84 ? -7.699 3.459 -0.73 1 85.56 84 MET B O 1
ATOM 1764 N N . GLN B 1 85 ? -5.855 2.186 -0.693 1 86.25 85 GLN B N 1
ATOM 1765 C CA . GLN B 1 85 ? -5.492 2.516 -2.066 1 86.25 85 GLN B CA 1
ATOM 1766 C C . GLN B 1 85 ? -5.867 1.384 -3.021 1 86.25 85 GLN B C 1
ATOM 1768 O O . GLN B 1 85 ? -5.535 0.222 -2.775 1 86.25 85 GLN B O 1
ATOM 1773 N N . GLU B 1 86 ? -6.488 1.811 -4.145 1 87.75 86 GLU B N 1
ATOM 1774 C CA . GLU B 1 86 ? -6.945 0.819 -5.113 1 87.75 86 GLU B CA 1
ATOM 1775 C C . GLU B 1 86 ? -6.02 0.765 -6.324 1 87.75 86 GLU B C 1
ATOM 1777 O O . GLU B 1 86 ? -5.676 1.802 -6.895 1 87.75 86 GLU B O 1
ATOM 1782 N N . PHE B 1 87 ? -5.691 -0.493 -6.754 1 89.94 87 PHE B N 1
ATOM 1783 C CA . PHE B 1 87 ? -4.895 -0.741 -7.949 1 89.94 87 PHE B CA 1
ATOM 1784 C C . PHE B 1 87 ? -5.617 -1.7 -8.891 1 89.94 87 PHE B C 1
ATOM 1786 O O . PHE B 1 87 ? -6.27 -2.643 -8.445 1 89.94 87 PHE B O 1
ATOM 1793 N N . ILE B 1 88 ? -5.422 -1.398 -10.133 1 92.5 88 ILE B N 1
ATOM 1794 C CA . ILE B 1 88 ? -5.758 -2.398 -11.141 1 92.5 88 ILE B CA 1
ATOM 1795 C C . ILE B 1 88 ? -4.543 -3.271 -11.43 1 92.5 88 ILE B C 1
ATOM 1797 O O . ILE B 1 88 ? -3.432 -2.764 -11.602 1 92.5 88 ILE B O 1
ATOM 1801 N N . ILE B 1 89 ? -4.75 -4.523 -11.414 1 96 89 ILE B N 1
ATOM 1802 C CA . ILE B 1 89 ? -3.701 -5.469 -11.781 1 96 89 ILE B CA 1
ATOM 1803 C C . ILE B 1 89 ? -3.996 -6.051 -13.164 1 96 89 ILE B C 1
ATOM 1805 O O . ILE B 1 89 ? -5.008 -6.73 -13.359 1 96 89 ILE B O 1
ATOM 1809 N N . GLN B 1 90 ? -3.139 -5.738 -14.07 1 96.31 90 GLN B N 1
ATOM 1810 C CA . GLN B 1 90 ? -3.254 -6.305 -15.406 1 96.31 90 GLN B CA 1
ATOM 1811 C C . GLN B 1 90 ? -2.188 -7.371 -15.648 1 96.31 90 GLN B C 1
ATOM 1813 O O . GLN B 1 90 ? -0.992 -7.07 -15.656 1 96.31 90 GLN B O 1
ATOM 1818 N N . THR B 1 91 ? -2.652 -8.594 -15.82 1 97.19 91 THR B N 1
ATOM 1819 C CA . THR B 1 91 ? -1.746 -9.711 -16.047 1 97.19 91 THR B CA 1
ATOM 1820 C C . THR B 1 91 ? -1.591 -9.977 -17.547 1 97.19 91 THR B C 1
ATOM 1822 O O . THR B 1 91 ? -2.566 -10.289 -18.234 1 97.19 91 THR B O 1
ATOM 1825 N N . SER B 1 92 ? -0.386 -9.891 -18.062 1 96.94 92 SER B N 1
ATOM 1826 C CA . SER B 1 92 ? -0.177 -10.07 -19.5 1 96.94 92 SER B CA 1
ATOM 1827 C C . SER B 1 92 ? 0.353 -11.469 -19.797 1 96.94 92 SER B C 1
ATOM 1829 O O . SER B 1 92 ? 0.262 -11.93 -20.938 1 96.94 92 SER B O 1
ATOM 1831 N N . HIS B 1 93 ? 0.989 -12.102 -18.859 1 97.94 93 HIS B N 1
ATOM 1832 C CA . HIS B 1 93 ? 1.521 -13.453 -19.016 1 97.94 93 HIS B CA 1
ATOM 1833 C C . HIS B 1 93 ? 1.44 -14.227 -17.719 1 97.94 93 HIS B C 1
ATOM 1835 O O . HIS B 1 93 ? 1.777 -13.703 -16.656 1 97.94 93 HIS B O 1
ATOM 1841 N N . TYR B 1 94 ? 0.881 -15.375 -17.734 1 98.25 94 TYR B N 1
ATOM 1842 C CA . TYR B 1 94 ? 0.798 -16.297 -16.609 1 98.25 94 TYR B CA 1
ATOM 1843 C C . TYR B 1 94 ? 0.929 -17.734 -17.062 1 98.25 94 TYR B C 1
ATOM 1845 O O . TYR B 1 94 ? 0.105 -18.234 -17.844 1 98.25 94 TYR B O 1
ATOM 1853 N N . GLN B 1 95 ? 1.958 -18.391 -16.547 1 97.94 95 GLN B N 1
ATOM 1854 C CA . GLN B 1 95 ? 2.203 -19.781 -16.922 1 97.94 95 GLN B CA 1
ATOM 1855 C C . GLN B 1 95 ? 2.727 -20.578 -15.742 1 97.94 95 GLN B C 1
ATOM 1857 O O . GLN B 1 95 ? 3.611 -20.125 -15.016 1 97.94 95 GLN B O 1
ATOM 1862 N N . VAL B 1 96 ? 2.121 -21.75 -15.5 1 96.88 96 VAL B N 1
ATOM 1863 C CA . VAL B 1 96 ? 2.557 -22.688 -14.477 1 96.88 96 VAL B CA 1
ATOM 1864 C C . VAL B 1 96 ? 3.152 -23.922 -15.133 1 96.88 96 VAL B C 1
ATOM 1866 O O . VAL B 1 96 ? 2.508 -24.562 -15.969 1 96.88 96 VAL B O 1
ATOM 1869 N N . ASP B 1 97 ? 4.32 -24.25 -14.773 1 94 97 ASP B N 1
ATOM 1870 C CA . ASP B 1 97 ? 4.984 -25.453 -15.281 1 94 97 ASP B CA 1
ATOM 1871 C C . ASP B 1 97 ? 5.742 -26.172 -14.164 1 94 97 ASP B C 1
ATOM 1873 O O . ASP B 1 97 ? 6.891 -25.844 -13.875 1 94 97 ASP B O 1
ATOM 1877 N N . ARG B 1 98 ? 5.184 -27.266 -13.578 1 88.56 98 ARG B N 1
ATOM 1878 C CA . ARG B 1 98 ? 5.793 -28.062 -12.516 1 88.56 98 ARG B CA 1
ATOM 1879 C C . ARG B 1 98 ? 6.117 -27.203 -11.297 1 88.56 98 ARG B C 1
ATOM 1881 O O . ARG B 1 98 ? 5.215 -26.641 -10.68 1 88.56 98 ARG B O 1
ATOM 1888 N N . GLN B 1 99 ? 7.309 -26.891 -11.023 1 96.25 99 GLN B N 1
ATOM 1889 C CA . GLN B 1 99 ? 7.742 -26.156 -9.852 1 96.25 99 GLN B CA 1
ATOM 1890 C C . GLN B 1 99 ? 8.234 -24.766 -10.234 1 96.25 99 GLN B C 1
ATOM 1892 O O . GLN B 1 99 ? 9.242 -24.281 -9.695 1 96.25 99 GLN B O 1
ATOM 1897 N N . LYS B 1 100 ? 7.523 -24.234 -11.281 1 97.94 100 LYS B N 1
ATOM 1898 C CA . LYS B 1 100 ? 7.875 -22.906 -11.773 1 97.94 100 LYS B CA 1
ATOM 1899 C C . LYS B 1 100 ? 6.633 -22.125 -12.195 1 97.94 100 LYS B C 1
ATOM 1901 O O . LYS B 1 100 ? 5.734 -22.672 -12.836 1 97.94 100 LYS B O 1
ATOM 1906 N N . ILE B 1 101 ? 6.566 -20.859 -11.805 1 98.25 101 ILE B N 1
ATOM 1907 C CA . ILE B 1 101 ? 5.523 -19.938 -12.234 1 98.25 101 ILE B CA 1
ATOM 1908 C C . ILE B 1 101 ? 6.152 -18.703 -12.859 1 98.25 101 ILE B C 1
ATOM 1910 O O . ILE B 1 101 ? 7.098 -18.141 -12.305 1 98.25 101 ILE B O 1
ATOM 1914 N N . GLU B 1 102 ? 5.703 -18.359 -14.039 1 98.38 102 GLU B N 1
ATOM 1915 C CA . GLU B 1 102 ? 6.043 -17.078 -14.68 1 98.38 102 GLU B CA 1
ATOM 1916 C C . GLU B 1 102 ? 4.844 -16.141 -14.711 1 98.38 102 GLU B C 1
ATOM 1918 O O . GLU B 1 102 ? 3.746 -16.531 -15.109 1 98.38 102 GLU B O 1
ATOM 1923 N N . LEU B 1 103 ? 5.07 -14.914 -14.266 1 98.12 103 LEU B N 1
ATOM 1924 C CA . LEU B 1 103 ? 3.996 -13.938 -14.141 1 98.12 103 LEU B CA 1
ATOM 1925 C C . LEU B 1 103 ? 4.465 -12.555 -14.578 1 98.12 103 LEU B C 1
ATOM 1927 O O . LEU B 1 103 ? 5.391 -11.992 -13.992 1 98.12 103 LEU B O 1
ATOM 1931 N N . ASP B 1 104 ? 3.938 -12.016 -15.727 1 97.31 104 ASP B N 1
ATOM 1932 C CA . ASP B 1 104 ? 4.102 -10.625 -16.141 1 97.31 104 ASP B CA 1
ATOM 1933 C C . ASP B 1 104 ? 2.844 -9.812 -15.844 1 97.31 104 ASP B C 1
ATOM 1935 O O . ASP B 1 104 ? 1.736 -10.211 -16.203 1 97.31 104 ASP B O 1
ATOM 1939 N N . TYR B 1 105 ? 3.029 -8.703 -15.156 1 96.19 105 TYR B N 1
ATOM 1940 C CA . TYR B 1 105 ? 1.854 -7.918 -14.797 1 96.19 105 TYR B CA 1
ATOM 1941 C C . TYR B 1 105 ? 2.213 -6.445 -14.641 1 96.19 105 TYR B C 1
ATOM 1943 O O . TYR B 1 105 ? 3.391 -6.09 -14.555 1 96.19 105 TYR B O 1
ATOM 1951 N N . GLN B 1 106 ? 1.149 -5.633 -14.648 1 92.69 106 GLN B N 1
ATOM 1952 C CA . GLN B 1 106 ? 1.26 -4.207 -14.367 1 92.69 106 GLN B CA 1
ATOM 1953 C C . GLN B 1 106 ? 0.33 -3.795 -13.227 1 92.69 106 GLN B C 1
ATOM 1955 O O . GLN B 1 106 ? -0.796 -4.285 -13.133 1 92.69 106 GLN B O 1
ATOM 1960 N N . LEU B 1 107 ? 0.869 -2.928 -12.391 1 91.31 107 LEU B N 1
ATOM 1961 C CA . LEU B 1 107 ? 0.007 -2.188 -11.477 1 91.31 107 LEU B CA 1
ATOM 1962 C C . LEU B 1 107 ? -0.409 -0.852 -12.078 1 91.31 107 LEU B C 1
ATOM 1964 O O . LEU B 1 107 ? 0.44 -0.078 -12.531 1 91.31 107 LEU B O 1
ATOM 1968 N N . GLN B 1 108 ? -1.742 -0.7 -12.047 1 89.31 108 GLN B N 1
ATOM 1969 C CA . GLN B 1 108 ? -2.275 0.505 -12.672 1 89.31 108 GLN B CA 1
ATOM 1970 C C . GLN B 1 108 ? -3.189 1.265 -11.719 1 89.31 108 GLN B C 1
ATOM 1972 O O . GLN B 1 108 ? -3.732 0.682 -10.773 1 89.31 108 GLN B O 1
ATOM 1977 N N . ASN B 1 109 ? -3.268 2.531 -12.031 1 82.94 109 ASN B N 1
ATOM 1978 C CA . ASN B 1 109 ? -4.297 3.279 -11.32 1 82.94 109 ASN B CA 1
ATOM 1979 C C . ASN B 1 109 ? -5.691 2.967 -11.859 1 82.94 109 ASN B C 1
ATOM 1981 O O . ASN B 1 109 ? -5.844 2.125 -12.742 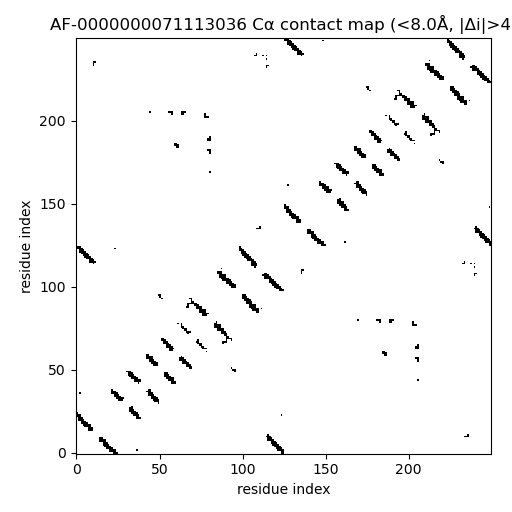1 82.94 109 ASN B O 1
ATOM 1985 N N . GLN B 1 110 ? -6.695 3.621 -11.312 1 79.19 110 GLN B N 1
ATOM 1986 C CA . GLN B 1 110 ? -8.086 3.322 -11.633 1 79.19 110 GLN B CA 1
ATOM 1987 C C . GLN B 1 110 ? -8.398 3.641 -13.094 1 79.19 110 GLN B C 1
ATOM 1989 O O . GLN B 1 110 ? -9.359 3.123 -13.656 1 79.19 110 GLN B O 1
ATOM 1994 N N . GLU B 1 111 ? -7.531 4.453 -13.766 1 77.25 111 GLU B N 1
ATOM 1995 C CA . GLU B 1 111 ? -7.754 4.832 -15.164 1 77.25 111 GLU B CA 1
ATOM 1996 C C . GLU B 1 111 ? -6.988 3.92 -16.109 1 77.25 111 GLU B C 1
ATOM 1998 O O . GLU B 1 111 ? -7.055 4.09 -17.328 1 77.25 111 GLU B O 1
ATOM 2003 N N . GLY B 1 112 ? -6.18 3.105 -15.555 1 78.25 112 GLY B N 1
ATOM 2004 C CA . GLY B 1 112 ? -5.465 2.148 -16.375 1 78.25 112 GLY B CA 1
ATOM 2005 C C . GLY B 1 112 ? -4.047 2.584 -16.703 1 78.25 112 GLY B C 1
ATOM 2006 O O . GLY B 1 112 ? -3.387 1.978 -17.562 1 78.25 112 GLY B O 1
ATOM 2007 N N . HIS B 1 113 ? -3.623 3.633 -16.156 1 79.88 113 HIS B N 1
ATOM 2008 C CA . HIS B 1 113 ? -2.242 4.047 -16.375 1 79.88 113 HIS B CA 1
ATOM 2009 C C . HIS B 1 113 ? -1.281 3.23 -15.508 1 79.88 113 HIS B C 1
ATOM 2011 O O . HIS B 1 113 ? -1.442 3.156 -14.289 1 79.88 113 HIS B O 1
ATOM 2017 N N . PRO B 1 114 ? -0.303 2.674 -16.203 1 82.06 114 PRO B N 1
ATOM 2018 C CA . PRO B 1 114 ? 0.602 1.791 -15.469 1 82.06 114 PRO B CA 1
ATOM 2019 C C . PRO B 1 114 ? 1.522 2.553 -14.523 1 82.06 114 PRO B C 1
ATOM 2021 O O . PRO B 1 114 ? 1.9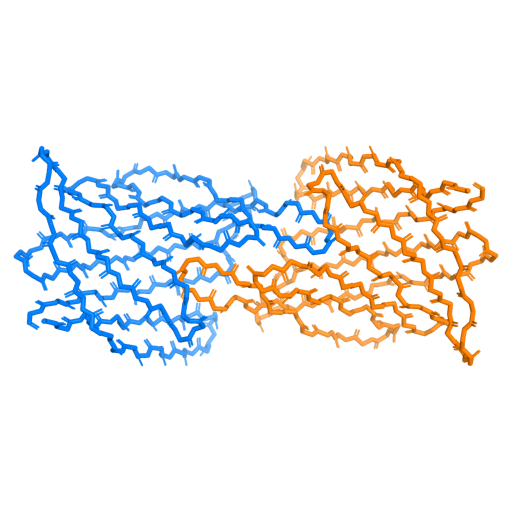82 3.65 -14.852 1 82.06 114 PRO B O 1
ATOM 2024 N N . PHE B 1 115 ? 1.704 1.982 -13.438 1 79.81 115 PHE B N 1
ATOM 2025 C CA . PHE B 1 115 ? 2.641 2.43 -12.414 1 79.81 115 PHE B CA 1
ATOM 2026 C C . PHE B 1 115 ? 4.008 1.787 -12.609 1 79.81 115 PHE B C 1
ATOM 2028 O O . PHE B 1 115 ? 5.035 2.465 -12.539 1 79.81 115 PHE B O 1
ATOM 2035 N N . ALA B 1 116 ? 3.943 0.581 -12.828 1 84.69 116 ALA B N 1
ATOM 2036 C CA . ALA B 1 116 ? 5.141 -0.239 -13.008 1 84.69 116 ALA B CA 1
ATOM 2037 C C . ALA B 1 116 ? 4.805 -1.551 -13.711 1 84.69 116 ALA B C 1
ATOM 2039 O O . ALA B 1 116 ? 3.654 -2 -13.688 1 84.69 116 ALA B O 1
ATOM 2040 N N . SER B 1 117 ? 5.848 -2.023 -14.406 1 91.06 117 SER B N 1
ATOM 2041 C CA . SER B 1 117 ? 5.734 -3.348 -15.008 1 91.06 117 SER B CA 1
ATOM 2042 C C . SER B 1 117 ? 6.605 -4.363 -14.273 1 91.06 117 SER B C 1
ATOM 2044 O O . SER B 1 117 ? 7.754 -4.074 -13.93 1 91.06 117 SER B O 1
ATOM 2046 N N . TYR B 1 118 ? 6.008 -5.508 -14.117 1 94.19 118 TYR B N 1
ATOM 2047 C CA . TYR B 1 118 ? 6.676 -6.523 -13.312 1 94.19 118 TYR B CA 1
ATOM 2048 C C . TYR B 1 118 ? 6.789 -7.836 -14.078 1 94.19 118 TYR B C 1
ATOM 2050 O O . TYR B 1 118 ? 5.852 -8.234 -14.781 1 94.19 118 TYR B O 1
ATOM 2058 N N . GLN B 1 119 ? 7.922 -8.422 -13.93 1 96.44 119 GLN B N 1
ATOM 2059 C CA . GLN B 1 119 ? 8.148 -9.805 -14.352 1 96.44 119 GLN B CA 1
ATOM 2060 C C . GLN B 1 119 ? 8.609 -10.664 -13.18 1 96.44 119 GLN B C 1
ATOM 2062 O O . GLN B 1 119 ? 9.742 -10.539 -12.719 1 96.44 119 GLN B O 1
ATOM 2067 N N . LEU B 1 120 ? 7.699 -11.555 -12.797 1 97.5 120 LEU B N 1
ATOM 2068 C CA . LEU B 1 120 ? 7.961 -12.383 -11.617 1 97.5 120 LEU B CA 1
ATOM 2069 C C . LEU B 1 120 ? 8.164 -13.844 -12.016 1 97.5 120 LEU B C 1
ATOM 2071 O O . LEU B 1 120 ? 7.383 -14.398 -12.789 1 97.5 120 LEU B O 1
ATOM 2075 N N . GLU B 1 121 ? 9.203 -14.383 -11.523 1 98.31 121 GLU B N 1
ATOM 2076 C CA . GLU B 1 121 ? 9.445 -15.82 -11.617 1 98.31 121 GLU B CA 1
ATOM 2077 C 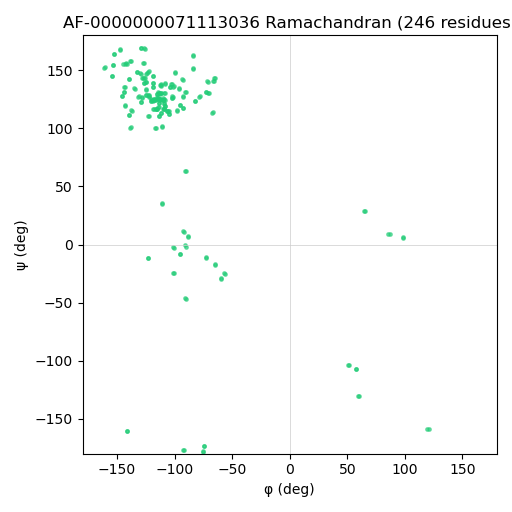C . GLU B 1 121 ? 9.484 -16.469 -10.234 1 98.31 121 GLU B C 1
ATOM 2079 O O . GLU B 1 121 ? 10.227 -16.016 -9.359 1 98.31 121 GLU B O 1
ATOM 2084 N N . ILE B 1 122 ? 8.656 -17.469 -10.031 1 98.31 122 ILE B N 1
ATOM 2085 C CA . ILE B 1 122 ? 8.625 -18.219 -8.781 1 98.31 122 ILE B CA 1
ATOM 2086 C C . ILE B 1 122 ? 9.039 -19.672 -9.039 1 98.31 122 ILE B C 1
ATOM 2088 O O . ILE B 1 122 ? 8.484 -20.328 -9.914 1 98.31 122 ILE B O 1
ATOM 2092 N N . THR B 1 123 ? 10.016 -20.141 -8.297 1 98.56 123 THR B N 1
ATOM 2093 C CA . THR B 1 123 ? 10.414 -21.547 -8.344 1 98.56 123 THR B CA 1
ATOM 2094 C C . THR B 1 123 ? 10.492 -22.125 -6.934 1 98.56 123 THR B C 1
ATOM 2096 O O . THR B 1 123 ? 10.781 -21.422 -5.973 1 98.56 123 THR B O 1
ATOM 2099 N N . TRP B 1 124 ? 10.188 -23.406 -6.785 1 98.19 124 TRP B N 1
ATOM 2100 C CA . TRP B 1 124 ? 10.328 -24.047 -5.484 1 98.19 124 TRP B CA 1
ATOM 2101 C C . TRP B 1 124 ? 10.789 -25.5 -5.645 1 98.19 124 TRP B C 1
ATOM 2103 O O . TRP B 1 124 ? 10.617 -26.094 -6.703 1 98.19 124 TRP B O 1
ATOM 2113 N N . GLY B 1 125 ? 11.484 -26.078 -4.512 1 94.5 125 GLY B N 1
ATOM 2114 C CA . GLY B 1 125 ? 12.031 -27.422 -4.496 1 94.5 125 GLY B CA 1
ATOM 2115 C C . GLY B 1 125 ? 13.031 -27.641 -3.375 1 94.5 125 GLY B C 1
ATOM 2116 O O . GLY B 1 125 ? 13.445 -26.703 -2.709 1 94.5 125 GLY B O 1
#

Secondary structure (DSSP, 8-state):
-EEEEEEEEEETTEEEEEEEEEEEEEEEETTEEEEEEE-TTS-EEEEEE-SSEEEEEEESBS-EEEEEETTBEEEEEEEETTEEEEEEEEEEEEEE-SSEEEEEEEEE-TT--EEEEEEEEEEE-/-EEEEEEEEEETTEEEEEEEEEEEEEEEETTEEEEEEE-TT--EEEEEE-SSEEEEEEESBS-EEEEEETTBEEEEEEEETTEEEEEEEEEEEEEE-SSEEEEEEEEE-TT--EEEEEEEEEEE-

pLDDT: mean 93.68, std 5.68, range [76.62, 98.69]

Foldseek 3Di:
DKKWKWKWKDDPPDIDIDIDMFDWDWDDDPQWIWIWTADPVRWIWIWIDHAFKIKIWTVDVVIWIDIDGHPDKDWTWDQDPVGTAIWIKAWDDWGDDDFKIWTWIFTHHPVRHGDIIMIMMMGDD/DKKWKWKWKDDPPDIDIDIDMFDWDWDDDPQWIWIWTADPVRWIWIWIDHAFKIKIWTVDVVIWIDIDGHPDKDWTWDQDPVGTAIWIKAWDDWGDDDFKIWTWIFTHHPVRHGPIIMIMMMGDD

Solvent-accessible surface area (backbone atoms only — not comparable to full-atom values): 12746 Å² total; per-residue (Å²): 87,35,33,38,41,40,36,39,37,38,40,91,92,45,78,44,76,47,78,46,78,36,60,36,47,80,46,76,57,90,83,31,39,35,43,39,33,51,49,96,83,68,35,48,32,40,38,40,31,47,87,54,37,39,38,33,35,24,58,42,48,72,65,32,53,43,50,42,34,64,87,38,72,33,72,29,59,39,76,48,66,91,37,76,41,67,31,32,31,41,38,81,40,68,49,72,56,94,54,33,37,42,39,30,35,29,44,16,24,88,80,63,53,71,53,37,39,38,41,35,38,38,37,50,94,85,36,32,38,42,38,36,38,38,36,41,92,92,44,80,44,77,46,79,46,77,35,59,37,47,80,48,77,57,91,84,30,38,34,44,39,35,53,49,96,82,68,33,48,32,39,37,40,31,47,88,55,38,40,36,32,34,24,58,43,47,72,66,32,52,43,51,44,33,64,88,38,72,34,71,28,59,40,77,48,65,90,37,76,42,68,31,30,32,42,37,80,40,68,46,71,57,94,56,32,35,42,38,30,35,29,42,15,23,89,80,63,52,72,54,36,39,37,40,35,36,39,36,51,93

Sequence (250 aa):
MKIRMRNTIQFDEQLEVIDQLYDVEVHEKGDYSYLLFYNEEKEKVVIKFHGQELVMSRFSNPKTIMRFLKDSDSLAYIPTPMGMQEFIIQTSHYQVDRQKIELDYQLQNQEGHPFASYQLEITWGMKIRMRNTIQFDEQLEVIDQLYDVEVHEKGDYSYLLFYNEEKEKVVIKFHGQELVMSRFSNPKTIMRFLKDSDSLAYIPTPMGMQEFIIQTSHYQVDRQKIELDYQLQNQEGHPFASYQLEITWG

Organism: Streptococcus pneumoniae serotype 4 (strain ATCC BAA-334 / TIGR4) (NCBI:txid170187)